Protein AF-A0A7S2K575-F1 (afdb_monomer_lite)

Organism: NCBI:txid163516

Sequence (220 aa):
LPFHFVFEFRVTSTVIDAYAKNEKPLEAARILNQMINSGVKPDAVCYNSLMTAWAFSKERSKAKEAKKILDMMRDQFESGDKAMKPKAVTYNIVLNACAKAVKSDTVDVSEAIQIAFGTYSELQNSRTAKPNEYIYGTLLKVLRDLMPLGDQRRDLVKKVFLKCRHEGFVDVKILKILSGAAASKELFDELIGRAEKNEHESVKLHHLPPEWTRNVRKRR

Radius of gyration: 19.5 Å; chains: 1; bounding box: 54×40×56 Å

Foldseek 3Di:
DVVVLVVVLVVLLVVLLVLLVVLNLVVLVVSQVVCVVVVHDDFLSSLLSSLSSLLSHPDLCSLVVLLVSLVVLVVVVVVPPVRSQDELSSLLSSLSSLLSNDQPDLVSLVVSLVSLVVSQVCQCVDPRYHDALSSLLSNLSSLLRRPDDDDVLLVSLLVSLVVLQQQQRDDPSSLVSSCSSNVDPVSSCVSQDDQQDDPPDDRDPVSDDNSNHVRHDDDD

pLDDT: mean 85.07, std 15.12, range [33.84, 98.19]

Secondary structure (DSSP, 8-state):
-HHHHHHHHHHHHHHHHHHHHTT-HHHHHHHHHHHHHTT----HHHHHHHHHHHHHSS-TTHHHHHHHHHHHHHHHHHTT-GGG---HHHHHHHHHHHHTS-S--HHHHHHHHHHHHHHHHHHHH-SS----HHHHHHHHHHHHHHSPSSHHHHHHHHHHHHHHHHHT---HHHHHHHHHHH-SHHHHHHHH-GGG--TTS---GGGS-HHHHTTS----

Structure (mmCIF, N/CA/C/O backbone):
data_AF-A0A7S2K575-F1
#
_entry.id   AF-A0A7S2K575-F1
#
loop_
_atom_site.group_PDB
_atom_site.id
_atom_site.type_symbol
_atom_site.label_atom_id
_atom_site.label_alt_id
_atom_site.label_comp_id
_atom_site.label_asym_id
_atom_site.label_entity_id
_atom_site.label_seq_id
_atom_site.pdbx_PDB_ins_code
_atom_site.Cartn_x
_atom_site.Cartn_y
_atom_site.Cartn_z
_atom_site.occupancy
_atom_site.B_iso_or_equiv
_atom_site.auth_seq_id
_atom_site.auth_comp_id
_atom_site.auth_asym_id
_atom_site.auth_atom_id
_atom_site.pdbx_PDB_model_num
ATOM 1 N N . LEU A 1 1 ? -34.743 -4.128 20.599 1.00 44.97 1 LEU A N 1
ATOM 2 C CA . LEU A 1 1 ? -33.524 -3.319 20.836 1.00 44.97 1 LEU A CA 1
ATOM 3 C C . LEU A 1 1 ? -32.279 -3.683 19.992 1.00 44.97 1 LEU A C 1
ATOM 5 O O . LEU A 1 1 ? -31.482 -2.774 19.813 1.00 44.97 1 LEU A O 1
ATOM 9 N N . PRO A 1 2 ? -32.082 -4.883 19.389 1.00 50.66 2 PRO A N 1
ATOM 10 C CA . PRO A 1 2 ? -30.875 -5.133 18.576 1.00 50.66 2 PRO A CA 1
ATOM 11 C C . PRO A 1 2 ? -30.931 -4.523 17.160 1.00 50.66 2 PRO A C 1
ATOM 13 O O . PRO A 1 2 ? -29.899 -4.205 16.581 1.00 50.66 2 PRO A O 1
ATOM 16 N N . PHE A 1 3 ? -32.128 -4.302 16.607 1.00 35.97 3 PHE A N 1
ATOM 17 C CA . PHE A 1 3 ? -32.290 -3.789 15.240 1.00 35.97 3 PHE A CA 1
ATOM 18 C C . PHE A 1 3 ? -31.888 -2.316 15.066 1.00 35.97 3 PHE A C 1
ATOM 20 O O . PHE A 1 3 ? -31.336 -1.968 14.028 1.00 35.97 3 PHE A O 1
ATOM 27 N N . HIS A 1 4 ? -32.102 -1.466 16.076 1.00 44.28 4 HIS A N 1
ATOM 28 C CA . HIS A 1 4 ? -31.779 -0.034 15.991 1.00 44.28 4 HIS A CA 1
ATOM 29 C C . HIS A 1 4 ? -30.257 0.210 15.963 1.00 44.28 4 HIS A C 1
ATOM 31 O O . HIS A 1 4 ? -29.772 1.019 15.178 1.00 44.28 4 HIS A O 1
ATOM 37 N N . PHE A 1 5 ? -29.501 -0.570 16.743 1.00 46.59 5 PHE A N 1
ATOM 38 C CA . PHE A 1 5 ? -28.043 -0.459 16.872 1.00 46.59 5 PHE A CA 1
ATOM 39 C C . PHE A 1 5 ? -27.295 -0.976 15.627 1.00 46.59 5 PHE A C 1
ATOM 41 O O . PHE A 1 5 ? -26.310 -0.392 15.180 1.00 46.59 5 PHE A O 1
ATOM 48 N N . VAL A 1 6 ? -27.794 -2.056 15.010 1.00 46.91 6 VAL A N 1
ATOM 49 C CA . VAL A 1 6 ? -27.234 -2.608 13.760 1.00 46.91 6 VAL A CA 1
ATOM 50 C C . VAL A 1 6 ? -27.475 -1.667 12.572 1.00 46.91 6 VAL A C 1
ATOM 52 O O . VAL A 1 6 ? -26.630 -1.579 11.676 1.00 46.91 6 VAL A O 1
ATOM 55 N N . PHE A 1 7 ? -28.602 -0.946 12.565 1.00 45.28 7 PHE A N 1
ATOM 56 C CA . PHE A 1 7 ? -28.905 0.051 11.537 1.00 45.28 7 PHE A CA 1
ATOM 57 C C . PHE A 1 7 ? -27.962 1.257 11.646 1.00 45.28 7 PHE A C 1
ATOM 59 O O . PHE A 1 7 ? -27.363 1.657 10.652 1.00 45.28 7 PHE A O 1
ATOM 66 N N . GLU A 1 8 ? -27.723 1.760 12.857 1.00 49.84 8 GLU A N 1
ATOM 67 C CA . GLU A 1 8 ? -26.808 2.881 13.112 1.00 49.84 8 GLU A CA 1
ATOM 68 C C . GLU A 1 8 ? -25.345 2.552 12.737 1.00 49.84 8 GLU A C 1
ATOM 70 O O . GLU A 1 8 ? -24.652 3.359 12.110 1.00 49.84 8 GLU A O 1
ATOM 75 N N . PHE A 1 9 ? -24.894 1.319 13.002 1.00 49.56 9 PHE A N 1
ATOM 76 C CA . PHE A 1 9 ? -23.544 0.839 12.664 1.00 49.56 9 PHE A CA 1
ATOM 77 C C . PHE A 1 9 ? -23.288 0.737 11.145 1.00 49.56 9 PHE A C 1
ATOM 79 O O . PHE A 1 9 ? -22.220 1.097 10.639 1.00 49.56 9 PHE A O 1
ATOM 86 N N . ARG A 1 10 ? -24.275 0.264 10.370 1.00 51.06 10 ARG A N 1
ATOM 87 C CA . ARG A 1 10 ? -24.158 0.196 8.900 1.00 51.06 10 ARG A CA 1
ATOM 88 C C . ARG A 1 10 ? -24.303 1.565 8.242 1.00 51.06 10 ARG A C 1
ATOM 90 O O . ARG A 1 10 ? -23.621 1.842 7.256 1.00 51.06 10 ARG A O 1
ATOM 97 N N . VAL A 1 11 ? -25.155 2.429 8.785 1.00 54.53 11 VAL A N 1
ATOM 98 C CA . VAL A 1 11 ? -25.362 3.782 8.257 1.00 54.53 11 VAL A CA 1
ATOM 99 C C . VAL A 1 11 ? -24.103 4.635 8.442 1.00 54.53 11 VAL A C 1
ATOM 101 O O . VAL A 1 11 ? -23.689 5.311 7.507 1.00 54.53 11 VAL A O 1
ATOM 104 N N . THR A 1 12 ? -23.412 4.538 9.578 1.00 59.41 12 THR A N 1
ATOM 105 C CA . THR A 1 12 ? -22.216 5.351 9.870 1.00 59.41 12 THR A CA 1
ATOM 106 C C . THR A 1 12 ? -20.988 4.986 9.028 1.00 59.41 12 THR A C 1
ATOM 108 O O . THR A 1 12 ? -20.359 5.881 8.463 1.00 59.41 12 THR A O 1
ATOM 111 N N . SER A 1 13 ? -20.687 3.697 8.829 1.00 62.16 13 SER A N 1
ATOM 112 C CA . SER A 1 13 ? -19.626 3.271 7.891 1.00 62.16 13 SER A CA 1
ATOM 113 C C . SER A 1 13 ? -19.912 3.705 6.445 1.00 62.16 13 SER A C 1
ATOM 115 O O . SER A 1 13 ? -18.996 4.116 5.730 1.00 62.16 13 SER A O 1
ATOM 117 N N . THR A 1 14 ? -21.187 3.708 6.042 1.00 68.44 14 THR A N 1
ATOM 118 C CA . THR A 1 14 ? -21.639 4.216 4.735 1.00 68.44 14 THR A CA 1
ATOM 119 C C . THR A 1 14 ? -21.474 5.736 4.623 1.00 68.44 14 THR A C 1
ATOM 121 O O . THR A 1 14 ? -21.082 6.236 3.571 1.00 68.44 14 THR A O 1
ATOM 124 N N . VAL A 1 15 ? -21.719 6.486 5.701 1.00 65.31 15 VAL A N 1
ATOM 125 C CA . VAL A 1 15 ? -21.521 7.945 5.740 1.00 65.31 15 VAL A CA 1
ATOM 126 C C . VAL A 1 15 ? -20.034 8.301 5.665 1.00 65.31 15 VAL A C 1
ATOM 128 O O . VAL A 1 15 ? -19.662 9.177 4.885 1.00 65.31 15 VAL A O 1
ATOM 131 N N . ILE A 1 16 ? -19.159 7.607 6.402 1.00 69.62 16 ILE A N 1
ATOM 132 C CA . ILE A 1 16 ? -17.705 7.827 6.301 1.00 69.62 16 ILE A CA 1
ATOM 133 C C . ILE A 1 16 ? -17.213 7.468 4.891 1.00 69.62 16 ILE A C 1
ATOM 135 O O . ILE A 1 16 ? -16.418 8.213 4.320 1.00 69.62 16 ILE A O 1
ATOM 139 N N . ASP A 1 17 ? -17.719 6.389 4.285 1.00 69.81 17 ASP A N 1
ATOM 140 C CA . ASP A 1 17 ? -17.424 6.045 2.887 1.00 69.81 17 ASP A CA 1
ATOM 141 C C . ASP A 1 17 ? -17.913 7.128 1.905 1.00 69.81 17 ASP A C 1
ATOM 143 O O . ASP A 1 17 ? -17.199 7.491 0.968 1.00 69.81 17 ASP A O 1
ATOM 147 N N . ALA A 1 18 ? -19.082 7.727 2.146 1.00 72.12 18 ALA A N 1
ATOM 148 C CA . ALA A 1 18 ? -19.572 8.854 1.358 1.00 72.12 18 ALA A CA 1
ATOM 149 C C . ALA A 1 18 ? -18.647 10.079 1.466 1.00 72.12 18 ALA A C 1
ATOM 151 O O . ALA A 1 18 ? -18.350 10.711 0.453 1.00 72.12 18 ALA A O 1
ATOM 152 N N . TYR A 1 19 ? -18.128 10.406 2.653 1.00 70.06 19 TYR A N 1
ATOM 153 C CA . TYR A 1 19 ? -17.148 11.490 2.805 1.00 70.06 19 TYR A CA 1
ATOM 154 C C . TYR A 1 19 ? -15.779 11.146 2.210 1.00 70.06 19 TYR A C 1
ATOM 156 O O . TYR A 1 19 ? -15.132 12.024 1.637 1.00 70.06 19 TYR A O 1
ATOM 164 N N . ALA A 1 20 ? -15.368 9.877 2.261 1.00 68.94 20 ALA A N 1
ATOM 165 C CA . ALA A 1 20 ? -14.164 9.398 1.591 1.00 68.94 20 ALA A CA 1
ATOM 166 C C . ALA A 1 20 ? -14.248 9.583 0.073 1.00 68.94 20 ALA A C 1
ATOM 168 O O . ALA A 1 20 ? -13.306 10.078 -0.542 1.00 68.94 20 ALA A O 1
ATOM 169 N N . LYS A 1 21 ? -15.411 9.281 -0.515 1.00 73.69 21 LYS A N 1
ATOM 170 C CA . LYS A 1 21 ? -15.709 9.524 -1.935 1.00 73.69 21 LYS A CA 1
ATOM 171 C C . LYS A 1 21 ? -15.746 11.005 -2.312 1.00 73.69 21 LYS A C 1
ATOM 173 O O . LYS A 1 21 ? -15.579 11.323 -3.482 1.00 73.69 21 LYS A O 1
ATOM 178 N N . ASN A 1 22 ? -15.949 11.892 -1.339 1.00 78.88 22 ASN A N 1
ATOM 179 C CA . ASN A 1 22 ? -15.961 13.341 -1.534 1.00 78.88 22 ASN A CA 1
ATOM 180 C C . ASN A 1 22 ? -14.637 14.022 -1.143 1.00 78.88 22 ASN A C 1
ATOM 182 O O . ASN A 1 22 ? -14.597 15.247 -1.091 1.00 78.88 22 ASN A O 1
ATOM 186 N N . GLU A 1 23 ? -13.573 13.261 -0.854 1.00 83.50 23 GLU A N 1
ATOM 187 C CA . GLU A 1 23 ? -12.232 13.791 -0.549 1.00 83.50 23 GLU A CA 1
ATOM 188 C C . GLU A 1 23 ? -12.199 14.756 0.658 1.00 83.50 23 GLU A C 1
ATOM 190 O O . GLU A 1 23 ? -11.349 15.643 0.734 1.00 83.50 23 GLU A O 1
ATOM 195 N N . LYS A 1 24 ? -13.132 14.593 1.611 1.00 85.44 24 LYS A N 1
ATOM 196 C CA . LYS A 1 24 ? -13.301 15.455 2.798 1.00 85.44 24 LYS A CA 1
ATOM 197 C C . LYS A 1 24 ? -12.824 14.744 4.075 1.00 85.44 24 LYS A C 1
ATOM 199 O O . LYS A 1 24 ? -13.657 14.273 4.853 1.00 85.44 24 LYS A O 1
ATOM 204 N N . PRO A 1 25 ? -11.505 14.653 4.329 1.00 89.94 25 PRO A N 1
ATOM 205 C CA . PRO A 1 25 ? -10.974 13.909 5.471 1.00 89.94 25 PRO A CA 1
ATOM 206 C C . PRO A 1 25 ? -11.388 14.490 6.825 1.00 89.94 25 PRO A C 1
ATOM 208 O O . PRO A 1 25 ? -11.647 13.731 7.753 1.00 89.94 25 PRO A O 1
ATOM 211 N N . LEU A 1 26 ? -11.500 15.817 6.938 1.00 90.88 26 LEU A N 1
ATOM 212 C CA . LEU A 1 26 ? -11.878 16.471 8.195 1.00 90.88 26 LEU A CA 1
ATOM 213 C C . LEU A 1 26 ? -13.324 16.149 8.595 1.00 90.88 26 LEU A C 1
ATOM 215 O O . LEU A 1 26 ? -13.592 15.857 9.758 1.00 90.88 26 LEU A O 1
ATOM 219 N N . GLU A 1 27 ? -14.245 16.112 7.629 1.00 88.06 27 GLU A N 1
ATOM 220 C CA . GLU A 1 27 ? -15.626 15.691 7.887 1.00 88.06 27 GLU A CA 1
ATOM 221 C C . GLU A 1 27 ? -15.706 14.205 8.230 1.00 88.06 27 GLU A C 1
ATOM 223 O O . GLU A 1 27 ? -16.378 13.833 9.189 1.00 88.06 27 GLU A O 1
ATOM 228 N N . ALA A 1 28 ? -14.969 13.353 7.510 1.00 88.56 28 ALA A N 1
ATOM 229 C CA . ALA A 1 28 ? -14.882 11.932 7.838 1.00 88.56 28 ALA A CA 1
ATOM 230 C C . ALA A 1 28 ? -14.369 11.712 9.278 1.00 88.56 28 ALA A C 1
ATO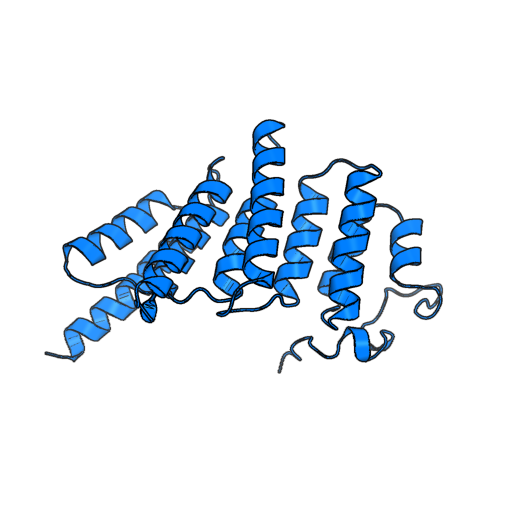M 232 O O . ALA A 1 28 ? -14.923 10.888 10.007 1.00 88.56 28 ALA A O 1
ATOM 233 N N . ALA A 1 29 ? -13.367 12.484 9.717 1.00 91.06 29 ALA A N 1
ATOM 234 C CA . ALA A 1 29 ? -12.852 12.441 11.085 1.00 91.06 29 ALA A CA 1
ATOM 235 C C . ALA A 1 29 ? -13.888 12.936 12.105 1.00 91.06 29 ALA A C 1
ATOM 237 O O . ALA A 1 29 ? -14.049 12.330 13.163 1.00 91.06 29 ALA A O 1
ATOM 238 N N . ARG A 1 30 ? -14.636 13.999 11.778 1.00 89.94 30 ARG A N 1
ATOM 239 C CA . ARG A 1 30 ? -15.712 14.524 12.630 1.00 89.94 30 ARG A CA 1
ATOM 240 C C . ARG A 1 30 ? -16.802 13.479 12.864 1.00 89.94 30 ARG A C 1
ATOM 242 O O . ARG A 1 30 ? -17.210 13.295 14.007 1.00 89.94 30 ARG A O 1
ATOM 249 N N . ILE A 1 31 ? -17.241 12.776 11.819 1.00 87.44 31 ILE A N 1
ATOM 250 C CA . ILE A 1 31 ? -18.235 11.698 11.943 1.00 87.44 31 ILE A CA 1
ATOM 251 C C . ILE A 1 31 ? -17.687 10.542 12.784 1.00 87.44 31 ILE A C 1
ATOM 253 O O . ILE A 1 31 ? -18.382 10.056 13.672 1.00 87.44 31 ILE A O 1
ATOM 257 N N . LEU A 1 32 ? -16.434 10.137 12.562 1.00 88.81 32 LEU A N 1
ATOM 258 C CA . LEU A 1 32 ? -15.805 9.076 13.350 1.00 88.81 32 LEU A CA 1
ATOM 259 C C . LEU A 1 32 ? -15.728 9.450 14.843 1.00 88.81 32 LEU A C 1
ATOM 261 O O . LEU A 1 32 ? -16.053 8.630 15.698 1.00 88.81 32 LEU A O 1
ATOM 265 N N . ASN A 1 33 ? -15.393 10.701 15.166 1.00 90.00 33 ASN A N 1
ATOM 266 C CA . ASN A 1 33 ? -15.402 11.201 16.544 1.00 90.00 33 ASN A CA 1
ATOM 267 C C . ASN A 1 33 ? -16.814 11.256 17.144 1.00 90.00 33 ASN A C 1
ATOM 269 O O . ASN A 1 33 ? -16.988 10.952 18.320 1.00 90.00 33 ASN A O 1
ATOM 273 N N . GLN A 1 34 ? -17.832 11.608 16.352 1.00 88.62 34 GLN A N 1
ATOM 274 C CA . GLN A 1 34 ? -19.225 11.550 16.802 1.00 88.62 34 GLN A CA 1
ATOM 275 C C . GLN A 1 34 ? -19.642 10.120 17.155 1.00 88.62 34 GLN A C 1
ATOM 277 O O . GLN A 1 34 ? -20.245 9.930 18.205 1.00 88.62 34 GLN A O 1
ATOM 282 N N . MET A 1 35 ? -19.257 9.115 16.355 1.00 88.00 35 MET A N 1
ATOM 283 C CA . MET A 1 35 ? -19.505 7.705 16.690 1.00 88.00 35 MET A CA 1
ATOM 284 C C . MET A 1 35 ? -18.917 7.348 18.057 1.00 88.00 35 MET A C 1
ATOM 286 O O . MET A 1 35 ? -19.630 6.827 18.912 1.00 88.00 35 MET A O 1
ATOM 290 N N . ILE A 1 36 ? -17.645 7.698 18.284 1.00 89.31 36 ILE A N 1
ATOM 291 C CA . ILE A 1 36 ? -16.950 7.437 19.552 1.00 89.31 36 ILE A CA 1
ATOM 292 C C . ILE A 1 36 ? -17.677 8.116 20.720 1.00 89.31 36 ILE A C 1
ATOM 294 O O . ILE A 1 36 ? -17.953 7.466 21.727 1.00 89.31 36 ILE A O 1
ATOM 298 N N . ASN A 1 37 ? -18.039 9.394 20.576 1.00 89.19 37 ASN A N 1
ATOM 299 C CA . ASN A 1 37 ? -18.725 10.163 21.620 1.00 89.19 37 ASN A CA 1
ATOM 300 C C . ASN A 1 37 ? -20.136 9.636 21.923 1.00 89.19 37 ASN A C 1
ATOM 302 O O . ASN A 1 37 ? -20.616 9.775 23.044 1.00 89.19 37 ASN A O 1
ATOM 306 N N . SER A 1 38 ? -20.786 9.005 20.946 1.00 87.75 38 SER A N 1
ATOM 307 C CA . SER A 1 38 ? -22.073 8.322 21.111 1.00 87.75 38 SER A CA 1
ATOM 308 C C . SER A 1 38 ? -21.939 6.888 21.644 1.00 87.75 38 SER A C 1
ATOM 310 O O . SER A 1 38 ? -22.932 6.170 21.719 1.00 87.75 38 SER A O 1
ATOM 312 N N . GLY A 1 39 ? -20.731 6.442 22.009 1.00 86.75 39 GLY A N 1
ATOM 313 C CA . GLY A 1 39 ? -20.473 5.088 22.509 1.00 86.75 39 GLY A CA 1
ATOM 314 C C . GLY A 1 39 ? -20.446 4.008 21.421 1.00 86.75 39 GLY A C 1
ATOM 315 O O . GLY A 1 39 ? -20.382 2.818 21.732 1.00 86.75 39 GLY A O 1
ATOM 316 N N . VAL A 1 40 ? -20.473 4.396 20.143 1.00 87.00 40 VAL A N 1
ATOM 317 C CA . VAL A 1 40 ? -20.370 3.483 19.002 1.00 87.00 40 VAL A CA 1
ATOM 318 C C . VAL A 1 40 ? -18.901 3.309 18.641 1.00 87.00 40 VAL A C 1
ATOM 320 O O . VAL A 1 40 ? -18.233 4.236 18.190 1.00 87.00 40 VAL A O 1
ATOM 323 N N . LYS A 1 41 ? -18.391 2.089 18.810 1.00 86.50 41 LYS A N 1
ATOM 324 C CA . LYS A 1 41 ? -16.993 1.762 18.528 1.00 86.50 41 LYS A CA 1
ATOM 325 C C . LYS A 1 41 ? -16.740 1.643 17.015 1.00 86.50 41 LYS A C 1
ATOM 327 O O . LYS A 1 41 ? -17.312 0.740 16.398 1.00 86.50 41 LYS A O 1
ATOM 332 N N . PRO A 1 42 ? -15.877 2.483 16.411 1.00 88.19 42 PRO A N 1
ATOM 333 C CA . PRO A 1 42 ? -15.490 2.323 15.015 1.00 88.19 42 PRO A CA 1
ATOM 334 C C . PRO A 1 42 ? -14.645 1.059 14.822 1.00 88.19 42 PRO A C 1
ATOM 336 O O . PRO A 1 42 ? -13.888 0.658 15.704 1.00 88.19 42 PRO A O 1
ATOM 339 N N . ASP A 1 43 ? -14.759 0.439 13.653 1.00 88.69 43 ASP A N 1
ATOM 340 C CA . ASP A 1 43 ? -13.975 -0.734 13.270 1.00 88.69 43 ASP A CA 1
ATOM 341 C C . ASP A 1 43 ? -12.945 -0.398 12.178 1.00 88.69 43 ASP A C 1
ATOM 343 O O . ASP A 1 43 ? -12.863 0.729 11.676 1.00 88.69 43 ASP A O 1
ATOM 347 N N . ALA A 1 44 ? -12.164 -1.396 11.755 1.00 90.94 44 ALA A N 1
ATOM 348 C CA . ALA A 1 44 ? -11.191 -1.227 10.681 1.00 90.94 44 ALA A CA 1
ATOM 349 C C . ALA A 1 44 ? -11.792 -0.694 9.365 1.00 90.94 44 ALA A C 1
ATOM 351 O O . ALA A 1 44 ? -11.059 -0.092 8.580 1.00 90.94 44 ALA A O 1
ATOM 352 N N . VAL A 1 45 ? -13.087 -0.897 9.086 1.00 89.62 45 VAL A N 1
ATOM 353 C CA . VAL A 1 45 ? -13.730 -0.336 7.887 1.00 89.62 45 VAL A CA 1
ATOM 354 C C . VAL A 1 45 ? -13.858 1.176 8.026 1.00 89.62 45 VAL A C 1
ATOM 356 O O . VAL A 1 45 ? -13.456 1.894 7.113 1.00 89.62 45 VAL A O 1
ATOM 359 N N . CYS A 1 46 ? -14.321 1.665 9.176 1.00 90.44 46 CYS A N 1
ATOM 360 C CA . CYS A 1 46 ? -14.451 3.097 9.451 1.00 90.44 46 CYS A CA 1
ATOM 361 C C . CYS A 1 46 ? -13.107 3.828 9.306 1.00 90.44 46 CYS A C 1
ATOM 363 O O . CYS A 1 46 ? -13.013 4.845 8.614 1.00 90.44 46 CYS A O 1
ATOM 365 N N . TYR A 1 47 ? -12.043 3.273 9.891 1.00 93.50 47 TYR A N 1
ATOM 366 C CA . TYR A 1 47 ? -10.705 3.857 9.793 1.00 93.50 47 TYR A CA 1
ATOM 367 C C . TYR A 1 47 ? -10.113 3.764 8.384 1.00 93.50 47 TYR A C 1
ATOM 369 O O . TYR A 1 47 ? -9.543 4.744 7.906 1.00 93.50 47 TYR A O 1
ATOM 377 N N . ASN A 1 48 ? -10.307 2.648 7.669 1.00 94.06 48 ASN A N 1
ATOM 378 C CA . ASN A 1 48 ? -9.904 2.547 6.263 1.00 94.06 48 ASN A CA 1
ATOM 379 C C . ASN A 1 48 ? -10.610 3.607 5.401 1.00 94.06 48 ASN A C 1
ATOM 381 O O . ASN A 1 48 ? -9.975 4.196 4.525 1.00 94.06 48 ASN A O 1
ATOM 385 N N . SER A 1 49 ? -11.894 3.884 5.642 1.00 91.56 49 SER A N 1
ATOM 386 C CA . SER A 1 49 ? -12.628 4.936 4.932 1.00 91.56 49 SER A CA 1
ATOM 387 C C . SER A 1 49 ? -12.061 6.326 5.240 1.00 91.56 49 SER A C 1
ATOM 389 O O . SER A 1 49 ? -11.819 7.098 4.314 1.00 91.56 49 SER A O 1
ATOM 391 N N . LEU A 1 50 ? -11.736 6.632 6.501 1.00 94.00 50 LEU A N 1
ATOM 392 C CA . LEU A 1 50 ? -11.066 7.890 6.861 1.00 94.00 50 LEU A CA 1
ATOM 393 C C . LEU A 1 50 ? -9.683 8.025 6.199 1.00 94.00 50 LEU A C 1
ATOM 395 O O . LEU A 1 50 ? -9.376 9.056 5.602 1.00 94.00 50 LEU A O 1
ATOM 399 N N . MET A 1 51 ? -8.853 6.981 6.251 1.00 94.88 51 MET A N 1
ATOM 400 C CA . MET A 1 51 ? -7.555 6.961 5.564 1.00 94.88 51 MET A CA 1
ATOM 401 C C . MET A 1 51 ? -7.714 7.146 4.054 1.00 94.88 51 MET A C 1
ATOM 403 O O . MET A 1 51 ? -6.899 7.804 3.411 1.00 94.88 51 MET A O 1
ATOM 407 N N . THR A 1 52 ? -8.776 6.578 3.481 1.00 92.81 52 THR A N 1
ATOM 408 C CA . THR A 1 52 ? -9.110 6.741 2.068 1.00 92.81 52 THR A CA 1
ATOM 409 C C . THR A 1 52 ? -9.459 8.200 1.775 1.00 92.81 52 THR A C 1
ATOM 411 O O . THR A 1 52 ? -8.904 8.767 0.839 1.00 92.81 52 THR A O 1
ATOM 414 N N . ALA A 1 53 ? -10.275 8.848 2.613 1.00 91.88 53 ALA A N 1
ATOM 415 C CA . ALA A 1 53 ? -10.581 10.274 2.496 1.00 91.88 53 ALA A CA 1
ATOM 416 C C . ALA A 1 53 ? -9.308 11.136 2.480 1.00 91.88 53 ALA A C 1
ATOM 418 O O . ALA A 1 53 ? -9.183 12.024 1.638 1.00 91.88 53 ALA A O 1
ATOM 419 N N . TRP A 1 54 ? -8.335 10.833 3.348 1.00 92.88 54 TRP A N 1
ATOM 420 C CA . TRP A 1 54 ? -7.014 11.469 3.321 1.00 92.88 54 TRP A CA 1
ATOM 421 C C . TRP A 1 54 ? -6.278 11.197 2.011 1.00 92.88 54 TRP A C 1
ATOM 423 O O . TRP A 1 54 ? -5.842 12.134 1.353 1.00 92.88 54 TRP A O 1
ATOM 433 N N . ALA A 1 55 ? -6.182 9.938 1.581 1.00 91.56 55 ALA A N 1
ATOM 434 C CA . ALA A 1 55 ? -5.471 9.562 0.359 1.00 91.56 55 ALA A CA 1
ATOM 435 C C . ALA A 1 55 ? -6.002 10.262 -0.907 1.00 91.56 55 ALA A C 1
ATOM 437 O O . ALA A 1 55 ? -5.245 10.467 -1.860 1.00 91.56 55 ALA A O 1
ATOM 438 N N . PHE A 1 56 ? -7.292 10.606 -0.937 1.00 89.62 56 PHE A N 1
ATOM 439 C CA . PHE A 1 56 ? -7.916 11.345 -2.034 1.00 89.62 56 PHE A CA 1
ATOM 440 C C . PHE A 1 56 ? -7.935 12.866 -1.836 1.00 89.62 56 PHE A C 1
ATOM 442 O O . PHE A 1 56 ? -8.097 13.574 -2.822 1.00 89.62 56 PHE A O 1
ATOM 449 N N . SER A 1 57 ? -7.710 13.381 -0.626 1.00 89.00 57 SER A N 1
ATOM 450 C CA . SER A 1 57 ? -7.715 14.823 -0.374 1.00 89.00 57 SER A CA 1
ATOM 451 C C . SER A 1 57 ? -6.587 15.549 -1.113 1.00 89.00 57 SER A C 1
ATOM 453 O O . SER A 1 57 ? -5.630 14.947 -1.613 1.00 89.00 57 SER A O 1
ATOM 455 N N . LYS A 1 58 ? -6.672 16.880 -1.163 1.00 87.62 58 LYS A N 1
ATOM 456 C CA . LYS A 1 58 ? -5.619 17.748 -1.715 1.00 87.62 58 LYS A CA 1
ATOM 457 C C . LYS A 1 58 ? -4.567 18.158 -0.677 1.00 87.62 58 LYS A C 1
ATOM 459 O O . LYS A 1 58 ? -3.630 18.867 -1.026 1.00 87.62 58 LYS A O 1
ATOM 464 N N . GLU A 1 59 ? -4.689 17.675 0.557 1.00 86.75 59 GLU A N 1
ATOM 465 C CA . GLU A 1 59 ? -3.811 18.045 1.668 1.00 86.75 59 GLU A CA 1
ATOM 466 C C . GLU A 1 59 ? -2.391 17.510 1.478 1.00 86.75 59 GLU A C 1
ATOM 468 O O . GLU A 1 59 ? -2.196 16.345 1.124 1.00 86.75 59 GLU A O 1
ATOM 473 N N . ARG A 1 60 ? -1.382 18.335 1.771 1.00 86.56 60 ARG A N 1
ATOM 474 C CA . ARG A 1 60 ? 0.033 17.922 1.711 1.00 86.56 60 ARG A CA 1
ATOM 475 C C . ARG A 1 60 ? 0.344 16.810 2.712 1.00 86.56 60 ARG A C 1
ATOM 477 O O . ARG A 1 60 ? 1.026 15.845 2.385 1.00 86.56 60 ARG A O 1
ATOM 484 N N . SER A 1 61 ? -0.273 16.870 3.890 1.00 89.56 61 SER A N 1
ATOM 485 C CA . SER A 1 61 ? -0.102 15.896 4.970 1.00 89.56 61 SER A CA 1
ATOM 486 C C . SER A 1 61 ? -0.804 14.550 4.739 1.00 89.56 61 SER A C 1
ATOM 488 O O . SER A 1 61 ? -0.729 13.682 5.606 1.00 89.56 61 SER A O 1
ATOM 490 N N . LYS A 1 62 ? -1.465 14.318 3.591 1.00 91.06 62 LYS A N 1
ATOM 491 C CA . LYS A 1 62 ? -2.299 13.121 3.359 1.00 91.06 62 LYS A CA 1
ATOM 492 C C . LYS A 1 62 ? -1.613 11.790 3.674 1.00 91.06 62 LYS A C 1
ATOM 494 O O . LYS A 1 62 ? -2.232 10.909 4.266 1.00 91.06 62 LYS A O 1
ATOM 499 N N . ALA A 1 63 ? -0.344 11.637 3.286 1.00 93.62 63 ALA A N 1
ATOM 500 C CA . ALA A 1 63 ? 0.417 10.411 3.516 1.00 93.62 63 ALA A CA 1
ATOM 501 C C . ALA A 1 63 ? 0.704 10.219 5.009 1.00 93.62 63 ALA A C 1
ATOM 503 O O . ALA A 1 63 ? 0.518 9.128 5.545 1.00 93.62 63 ALA A O 1
ATOM 504 N N . LYS A 1 64 ? 1.086 11.306 5.684 1.00 95.06 64 LYS A N 1
ATOM 505 C CA . LYS A 1 64 ? 1.372 11.346 7.117 1.00 95.06 64 LYS A CA 1
ATOM 506 C C . LYS A 1 64 ? 0.132 11.060 7.958 1.00 95.06 64 LYS A C 1
ATOM 508 O O . LYS A 1 64 ? 0.198 10.248 8.873 1.00 95.06 64 LYS A O 1
ATOM 513 N N . GLU A 1 65 ? -1.004 11.666 7.630 1.00 95.44 65 GLU A N 1
ATOM 514 C CA . GLU A 1 65 ? -2.258 11.443 8.356 1.00 95.44 65 GLU A CA 1
ATOM 515 C C . GLU A 1 65 ? -2.799 10.026 8.136 1.00 95.44 65 GLU A C 1
ATOM 517 O O . GLU A 1 65 ? -3.165 9.350 9.098 1.00 95.44 65 GLU A O 1
ATOM 522 N N . ALA A 1 66 ? -2.753 9.509 6.902 1.00 96.25 66 ALA A N 1
ATOM 523 C CA . ALA A 1 66 ? -3.098 8.111 6.645 1.00 96.25 66 ALA A CA 1
ATOM 524 C C . ALA A 1 66 ? -2.183 7.147 7.426 1.00 96.25 66 ALA A C 1
ATOM 526 O O . ALA A 1 66 ? -2.660 6.166 7.998 1.00 96.25 66 ALA A O 1
ATOM 527 N N . LYS A 1 67 ? -0.878 7.439 7.491 1.00 97.75 67 LYS A N 1
ATOM 528 C CA . LYS A 1 67 ? 0.105 6.646 8.236 1.00 97.75 67 LYS A CA 1
ATOM 529 C C . LYS A 1 67 ? -0.153 6.660 9.747 1.00 97.75 67 LYS A C 1
ATOM 531 O O . LYS A 1 67 ? -0.192 5.590 10.343 1.00 97.75 67 LYS A O 1
ATOM 536 N N . LYS A 1 68 ? -0.440 7.823 10.342 1.00 97.94 68 LYS A N 1
ATOM 537 C CA . LYS A 1 68 ? -0.816 7.938 11.764 1.00 97.94 68 LYS A CA 1
ATOM 538 C C . LYS A 1 68 ? -2.017 7.063 12.120 1.00 97.94 68 LYS A C 1
ATOM 540 O O . LYS A 1 68 ? -2.010 6.399 13.152 1.00 97.94 68 LYS A O 1
ATOM 545 N N . ILE A 1 69 ? -3.040 7.039 11.262 1.00 97.62 69 ILE A N 1
ATOM 546 C CA . ILE A 1 69 ? -4.225 6.203 11.490 1.00 97.62 69 ILE A CA 1
ATOM 547 C C . ILE A 1 69 ? -3.859 4.715 11.413 1.00 97.62 69 ILE A C 1
ATOM 549 O O . ILE A 1 69 ? -4.294 3.949 12.268 1.00 97.62 69 ILE A O 1
ATOM 553 N N . LEU A 1 70 ? -3.033 4.298 10.445 1.00 98.00 70 LEU A N 1
ATOM 554 C CA . LEU A 1 70 ? -2.530 2.919 10.374 1.00 98.00 70 LEU A CA 1
ATOM 555 C C . LEU A 1 70 ? -1.746 2.528 11.637 1.00 98.00 70 LEU A C 1
ATOM 557 O O . LEU A 1 70 ? -1.947 1.427 12.148 1.00 98.00 70 LEU A O 1
ATOM 561 N N . ASP A 1 71 ? -0.873 3.408 12.131 1.00 97.88 71 ASP A N 1
ATOM 562 C CA . ASP A 1 71 ? -0.089 3.163 13.345 1.00 97.88 71 ASP A CA 1
ATOM 563 C C . ASP A 1 71 ? -1.002 2.979 14.557 1.00 97.88 71 ASP A C 1
ATOM 565 O O . ASP A 1 71 ? -0.937 1.948 15.219 1.00 97.88 71 ASP A O 1
ATOM 569 N N . MET A 1 72 ? -1.962 3.883 14.751 1.00 97.12 72 MET A N 1
ATOM 570 C CA . MET A 1 72 ? -2.982 3.747 15.791 1.00 97.12 72 MET A CA 1
ATOM 571 C C . MET A 1 72 ? -3.782 2.440 15.650 1.00 97.12 72 MET A C 1
ATOM 573 O O . MET A 1 72 ? -4.053 1.775 16.649 1.00 97.12 72 MET A O 1
ATOM 577 N N . MET A 1 73 ? -4.167 2.045 14.429 1.00 96.94 73 MET A N 1
ATOM 578 C CA . MET A 1 73 ? -4.875 0.778 14.211 1.00 96.94 73 MET A CA 1
ATOM 579 C C . MET A 1 73 ? -4.037 -0.434 14.617 1.00 96.94 73 MET A C 1
ATOM 581 O O . MET A 1 73 ? -4.562 -1.370 15.223 1.00 96.94 73 MET A O 1
ATOM 585 N N . ARG A 1 74 ? -2.741 -0.428 14.291 1.00 96.25 74 ARG A N 1
ATOM 586 C CA . ARG A 1 74 ? -1.812 -1.487 14.690 1.00 96.25 74 ARG A CA 1
ATOM 587 C C . ARG A 1 74 ? -1.676 -1.535 16.209 1.00 96.25 74 ARG A C 1
ATOM 589 O O . ARG A 1 74 ? -1.868 -2.605 16.776 1.00 96.25 74 ARG A O 1
ATOM 596 N N . ASP A 1 75 ? -1.427 -0.399 16.847 1.00 96.38 75 ASP A N 1
ATOM 597 C CA . ASP A 1 75 ? -1.191 -0.322 18.289 1.00 96.38 75 ASP A CA 1
ATOM 598 C C . ASP A 1 75 ? -2.433 -0.782 19.083 1.00 96.38 75 ASP A C 1
ATOM 600 O O . ASP A 1 75 ? -2.327 -1.547 20.046 1.00 96.38 75 ASP A O 1
ATOM 604 N N . GLN A 1 76 ? -3.642 -0.418 18.631 1.00 95.31 76 GLN A N 1
ATOM 605 C CA . GLN A 1 76 ? -4.890 -0.911 19.230 1.00 95.31 76 GLN A CA 1
ATOM 606 C C . GLN A 1 76 ? -5.093 -2.416 19.009 1.00 95.31 76 GLN A C 1
ATOM 608 O O . GLN A 1 76 ? -5.512 -3.125 19.926 1.00 95.31 76 GLN A O 1
ATOM 613 N N . PHE A 1 77 ? -4.774 -2.930 17.817 1.00 95.69 77 PHE A N 1
ATOM 614 C CA . PHE A 1 77 ? -4.849 -4.364 17.543 1.00 95.69 77 PHE A CA 1
ATOM 615 C C . PHE A 1 77 ? -3.870 -5.171 18.407 1.00 95.69 77 PHE A C 1
ATOM 617 O O . PHE A 1 77 ? -4.247 -6.210 18.952 1.00 95.69 77 PHE A O 1
ATOM 624 N N . GLU A 1 78 ? -2.637 -4.689 18.567 1.00 94.25 78 GLU A N 1
ATOM 625 C CA . GLU A 1 78 ? -1.612 -5.299 19.424 1.00 94.25 78 GLU A CA 1
ATOM 626 C C . GLU A 1 78 ? -2.004 -5.264 20.905 1.00 94.25 78 GLU A C 1
ATOM 628 O O . GLU A 1 78 ? -1.737 -6.218 21.633 1.00 94.25 78 GLU A O 1
ATOM 633 N N . SER A 1 79 ? -2.746 -4.233 21.315 1.00 95.94 79 SER A N 1
ATOM 634 C CA . SER A 1 79 ? -3.344 -4.116 22.651 1.00 95.94 79 SER A CA 1
ATOM 635 C C . SER A 1 79 ? -4.574 -5.017 22.866 1.00 95.94 79 SER A C 1
ATOM 637 O O . SER A 1 79 ? -5.165 -5.013 23.943 1.00 95.94 79 SER A O 1
ATOM 639 N N . GLY A 1 80 ? -4.972 -5.809 21.862 1.00 95.38 80 GLY A N 1
ATOM 640 C CA . GLY A 1 80 ? -6.027 -6.823 21.961 1.00 95.38 80 GLY A CA 1
ATOM 641 C C . GLY A 1 80 ? -7.313 -6.501 21.198 1.00 95.38 80 GLY A C 1
ATOM 642 O O . GLY A 1 80 ? -8.220 -7.339 21.150 1.00 95.38 80 GLY A O 1
ATOM 643 N N . ASP A 1 81 ? -7.411 -5.336 20.554 1.00 94.44 81 ASP A N 1
ATOM 644 C CA . ASP A 1 81 ? -8.607 -4.954 19.812 1.00 94.44 81 ASP A CA 1
ATOM 645 C C . ASP A 1 81 ? -8.672 -5.599 18.423 1.00 94.44 81 ASP A C 1
ATOM 647 O O . ASP A 1 81 ? -8.238 -5.055 17.404 1.00 94.44 81 ASP A O 1
ATOM 651 N N . LYS A 1 82 ? -9.283 -6.782 18.358 1.00 92.25 82 LYS A N 1
ATOM 652 C CA . LYS A 1 82 ? -9.430 -7.542 17.109 1.00 92.25 82 LYS A CA 1
ATOM 653 C C . LYS A 1 82 ? -10.179 -6.778 16.007 1.00 92.25 82 LYS A C 1
ATOM 655 O O . LYS A 1 82 ? -9.956 -7.087 14.834 1.00 92.25 82 LYS A O 1
ATOM 660 N N . ALA A 1 83 ? -11.031 -5.804 16.345 1.00 90.88 83 ALA A N 1
ATOM 661 C CA . ALA A 1 83 ? -11.767 -4.998 15.365 1.00 90.88 83 ALA A CA 1
ATOM 662 C C . ALA A 1 83 ? -10.854 -4.047 14.572 1.00 90.88 83 ALA A C 1
ATOM 664 O O . ALA A 1 83 ? -11.203 -3.645 13.462 1.00 90.88 83 ALA A O 1
ATOM 665 N N . MET A 1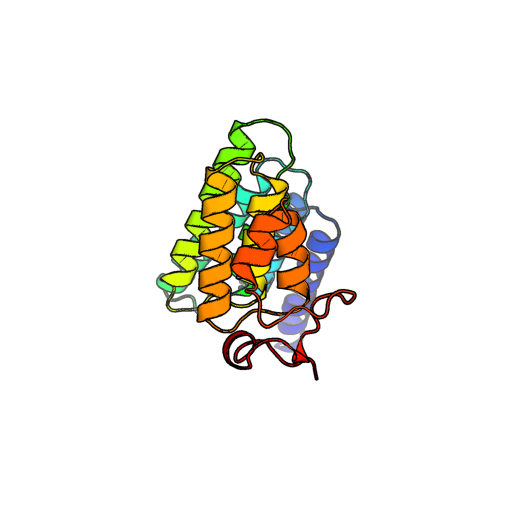 84 ? -9.665 -3.756 15.104 1.00 94.44 84 MET A N 1
ATOM 666 C CA . MET A 1 84 ? -8.690 -2.822 14.538 1.00 94.44 84 MET A CA 1
ATOM 667 C C . MET A 1 84 ? -7.647 -3.493 13.639 1.00 94.44 84 MET A C 1
ATOM 669 O O . MET A 1 84 ? -6.771 -2.820 13.107 1.00 94.44 84 MET A O 1
ATOM 673 N N . LYS A 1 85 ? -7.752 -4.814 13.418 1.00 94.88 85 LYS A N 1
ATOM 674 C CA . LYS A 1 85 ? -6.774 -5.619 12.667 1.00 94.88 85 LYS A CA 1
ATOM 675 C C . LYS A 1 85 ? -6.467 -5.032 11.274 1.00 94.88 85 LYS A C 1
ATOM 677 O O . LYS A 1 85 ? -7.302 -5.171 10.369 1.00 94.88 85 LYS A O 1
ATOM 682 N N . PRO A 1 86 ? -5.249 -4.499 11.038 1.00 95.56 86 PRO A N 1
ATOM 683 C CA . PRO A 1 86 ? -4.855 -4.012 9.721 1.00 95.56 86 PRO A CA 1
ATOM 684 C C . PRO A 1 86 ? -4.784 -5.158 8.708 1.00 95.56 86 PRO A C 1
ATOM 686 O O . PRO A 1 86 ? -4.285 -6.247 9.008 1.00 95.56 86 PRO A O 1
ATOM 689 N N . LYS A 1 87 ? -5.260 -4.916 7.485 1.00 95.19 87 LYS A N 1
ATOM 690 C CA . LYS A 1 87 ? -5.191 -5.863 6.356 1.00 95.19 87 LYS A CA 1
ATOM 691 C C . LYS A 1 87 ? -4.349 -5.270 5.231 1.00 95.19 87 LYS A C 1
ATOM 693 O O . LYS A 1 87 ? -4.072 -4.079 5.238 1.00 95.19 87 LYS A O 1
ATOM 698 N N . ALA A 1 88 ? -4.013 -6.063 4.211 1.00 94.62 88 ALA A N 1
ATOM 699 C CA . ALA A 1 88 ? -3.243 -5.581 3.054 1.00 94.62 88 ALA A CA 1
ATOM 700 C C . ALA A 1 88 ? -3.843 -4.305 2.420 1.00 94.62 88 ALA A C 1
ATOM 702 O O . ALA A 1 88 ? -3.105 -3.415 2.011 1.00 94.62 88 ALA A O 1
ATOM 703 N N . VAL A 1 89 ? -5.178 -4.177 2.410 1.00 94.06 89 VAL A N 1
ATOM 704 C CA . VAL A 1 89 ? -5.869 -2.960 1.951 1.00 94.06 89 VAL A CA 1
ATOM 705 C C . VAL A 1 89 ? -5.532 -1.725 2.798 1.00 94.06 89 VAL A C 1
ATOM 707 O O . VAL A 1 89 ? -5.309 -0.667 2.227 1.00 94.06 89 VAL A O 1
ATOM 710 N N . THR A 1 90 ? -5.415 -1.861 4.123 1.00 96.12 90 THR A N 1
ATOM 711 C CA . THR A 1 90 ? -5.078 -0.770 5.055 1.00 96.12 90 THR A CA 1
ATOM 712 C C . THR A 1 90 ? -3.711 -0.171 4.719 1.00 96.12 90 THR A C 1
ATOM 714 O O . THR A 1 90 ? -3.591 1.034 4.525 1.00 96.12 90 THR A O 1
ATOM 717 N N . TYR A 1 91 ? -2.695 -1.018 4.532 1.00 98.00 91 TYR A N 1
ATOM 718 C CA . TYR A 1 91 ? -1.361 -0.576 4.107 1.00 98.00 91 TYR A CA 1
ATOM 719 C C . TYR A 1 91 ? -1.386 0.035 2.700 1.00 98.00 91 TYR A C 1
ATOM 721 O O . TYR A 1 91 ? -0.774 1.074 2.460 1.00 98.00 91 TYR A O 1
ATOM 729 N N . ASN A 1 92 ? -2.134 -0.568 1.768 1.00 96.81 92 ASN A N 1
ATOM 730 C CA . ASN A 1 92 ? -2.240 -0.058 0.402 1.00 96.81 92 ASN A CA 1
ATOM 731 C C . ASN A 1 92 ? -2.862 1.349 0.333 1.00 96.81 92 ASN A C 1
ATOM 733 O O . ASN A 1 92 ? -2.511 2.116 -0.559 1.00 96.81 92 ASN A O 1
ATOM 737 N N . ILE A 1 93 ? -3.759 1.708 1.260 1.00 96.31 93 ILE A N 1
ATOM 738 C CA . ILE A 1 93 ? -4.327 3.063 1.330 1.00 96.31 93 ILE A CA 1
ATOM 739 C C . ILE A 1 93 ? -3.231 4.096 1.625 1.00 96.31 93 ILE A C 1
ATOM 741 O O . ILE A 1 93 ? -3.170 5.109 0.930 1.00 96.31 93 ILE A O 1
ATOM 745 N N . VAL A 1 94 ? -2.324 3.819 2.571 1.00 97.69 94 VAL A N 1
ATOM 746 C CA . VAL A 1 94 ? -1.176 4.700 2.866 1.00 97.69 94 VAL A CA 1
ATOM 747 C C . VAL A 1 94 ? -0.263 4.824 1.647 1.00 97.69 94 VAL A C 1
ATOM 749 O O . VAL A 1 94 ? 0.067 5.932 1.235 1.00 97.69 94 VAL A O 1
ATOM 752 N N . LEU A 1 95 ? 0.080 3.704 0.998 1.00 96.81 95 LEU A N 1
ATOM 753 C CA . LEU A 1 95 ? 0.906 3.726 -0.217 1.00 96.81 95 LEU A CA 1
ATOM 754 C C . LEU A 1 95 ? 0.255 4.541 -1.345 1.00 96.81 95 LEU A C 1
ATOM 756 O O . LEU A 1 95 ? 0.936 5.262 -2.073 1.00 96.81 95 LEU A O 1
ATOM 760 N N . ASN A 1 96 ? -1.068 4.451 -1.491 1.00 93.88 96 ASN A N 1
ATOM 761 C CA . ASN A 1 96 ? -1.808 5.226 -2.480 1.00 93.88 96 ASN A CA 1
ATOM 762 C C . ASN A 1 96 ? -1.851 6.719 -2.121 1.00 93.88 96 ASN A C 1
ATOM 764 O O . ASN A 1 96 ? -1.790 7.546 -3.028 1.00 93.88 96 ASN A O 1
ATOM 768 N N . ALA A 1 97 ? -1.907 7.069 -0.831 1.00 93.94 97 ALA A N 1
ATOM 769 C CA . ALA A 1 97 ? -1.758 8.448 -0.369 1.00 93.94 97 ALA A CA 1
ATOM 770 C C . ALA A 1 97 ? -0.377 9.008 -0.747 1.00 93.94 97 ALA A C 1
ATOM 772 O O . ALA A 1 97 ? -0.307 10.101 -1.304 1.00 93.94 97 ALA A O 1
ATOM 773 N N . CYS A 1 98 ? 0.700 8.232 -0.556 1.00 94.56 98 CYS A N 1
ATOM 774 C CA . CYS A 1 98 ? 2.047 8.596 -1.012 1.00 94.56 98 CYS A CA 1
ATOM 775 C C . CYS A 1 98 ? 2.097 8.783 -2.534 1.00 94.56 98 CYS A C 1
ATOM 777 O O . CYS A 1 98 ? 2.549 9.815 -3.013 1.00 94.56 98 CYS A O 1
ATOM 779 N N . ALA A 1 99 ? 1.560 7.837 -3.312 1.00 91.31 99 ALA A N 1
ATOM 780 C CA . ALA A 1 99 ? 1.532 7.919 -4.779 1.00 91.31 99 ALA A CA 1
ATOM 781 C C . ALA A 1 99 ? 0.733 9.122 -5.322 1.00 91.31 99 ALA A C 1
ATOM 783 O O . ALA A 1 99 ? 0.813 9.434 -6.508 1.00 91.31 99 ALA A O 1
ATOM 784 N N . LYS A 1 100 ? -0.088 9.750 -4.474 1.00 87.00 100 LYS A N 1
ATOM 785 C CA . LYS A 1 100 ? -0.915 10.926 -4.766 1.00 87.00 100 LYS A CA 1
ATOM 786 C C . LYS A 1 100 ? -0.437 12.186 -4.039 1.00 87.00 100 LYS A C 1
ATOM 788 O O . LYS A 1 100 ? -1.152 13.196 -4.059 1.00 87.00 100 LYS A O 1
ATOM 793 N N . ALA A 1 101 ? 0.714 12.137 -3.370 1.00 82.44 101 ALA A N 1
ATOM 794 C CA . ALA A 1 101 ? 1.352 13.331 -2.841 1.00 82.44 101 ALA A CA 1
ATOM 795 C C . ALA A 1 101 ? 1.619 14.288 -4.013 1.00 82.44 101 ALA A C 1
ATOM 797 O O . ALA A 1 101 ? 2.014 13.867 -5.103 1.00 82.44 101 ALA A O 1
ATOM 798 N N . VAL A 1 102 ? 1.277 15.563 -3.828 1.00 68.25 102 VAL A N 1
ATOM 799 C CA . VAL A 1 102 ? 1.391 16.568 -4.890 1.00 68.25 102 VAL A CA 1
ATOM 800 C C . VAL A 1 102 ? 2.869 16.718 -5.247 1.00 68.25 102 VAL A C 1
ATOM 802 O O . VAL A 1 102 ? 3.716 16.741 -4.363 1.00 68.25 102 VAL A O 1
ATOM 805 N N . LYS A 1 103 ? 3.186 16.859 -6.539 1.00 64.31 103 LYS A N 1
ATOM 806 C CA . LYS A 1 103 ? 4.541 17.163 -7.037 1.00 64.31 103 LYS A CA 1
ATOM 807 C C . LYS A 1 103 ? 4.989 18.604 -6.710 1.00 64.31 103 LYS A C 1
ATOM 809 O O . LYS A 1 103 ? 5.600 19.253 -7.553 1.00 64.31 103 LYS A O 1
ATOM 814 N N . SER A 1 104 ? 4.632 19.143 -5.545 1.00 56.78 104 SER A N 1
ATOM 815 C CA . SER A 1 104 ? 5.046 20.476 -5.104 1.00 56.78 104 SER A CA 1
ATOM 816 C C . SER A 1 104 ? 5.863 20.333 -3.829 1.00 56.78 104 SER A C 1
ATOM 818 O O . SER A 1 104 ? 5.323 19.857 -2.838 1.00 56.78 104 SER A O 1
ATOM 820 N N . ASP A 1 105 ? 7.113 20.782 -3.887 1.00 57.66 105 ASP A N 1
ATOM 821 C CA . ASP A 1 105 ? 8.127 20.781 -2.825 1.00 57.66 105 ASP A CA 1
ATOM 822 C C . ASP A 1 105 ? 8.878 19.443 -2.626 1.00 57.66 105 ASP A C 1
ATOM 824 O O . ASP A 1 105 ? 8.309 18.359 -2.505 1.00 57.66 105 ASP A O 1
ATOM 828 N N . THR A 1 106 ? 10.216 19.512 -2.627 1.00 64.44 106 THR A N 1
ATOM 829 C CA . THR A 1 106 ? 11.129 18.351 -2.536 1.00 64.44 106 THR A CA 1
ATOM 830 C C . THR A 1 106 ? 11.029 17.619 -1.197 1.00 64.44 106 THR A C 1
ATOM 832 O O . THR A 1 106 ? 11.243 16.406 -1.131 1.00 64.44 106 THR A O 1
ATOM 835 N N . VAL A 1 107 ? 10.690 18.353 -0.136 1.00 63.50 107 VAL A N 1
ATOM 836 C CA . VAL A 1 107 ? 10.548 17.831 1.228 1.00 63.50 107 VAL A CA 1
ATOM 837 C C . VAL A 1 107 ? 9.369 16.858 1.313 1.00 63.50 107 VAL A C 1
ATOM 839 O O . VAL A 1 107 ? 9.552 15.732 1.778 1.00 63.50 107 VAL A O 1
ATOM 842 N N . ASP A 1 108 ? 8.209 17.232 0.767 1.00 76.00 108 ASP A N 1
ATOM 843 C CA . ASP A 1 108 ? 6.996 16.401 0.770 1.00 76.00 108 ASP A CA 1
ATOM 844 C C . ASP A 1 108 ? 7.193 15.113 -0.049 1.00 76.00 108 ASP A C 1
ATOM 846 O O . ASP A 1 108 ? 6.730 14.035 0.330 1.00 76.00 108 ASP A O 1
ATOM 850 N N . VAL A 1 109 ? 7.946 15.196 -1.152 1.00 84.56 109 VAL A N 1
ATOM 851 C CA . VAL A 1 109 ? 8.306 14.043 -1.994 1.00 84.56 109 VAL A CA 1
ATOM 852 C C . VAL A 1 109 ? 9.191 13.052 -1.233 1.00 84.56 109 VAL A C 1
ATOM 854 O O . VAL A 1 109 ? 8.924 11.847 -1.254 1.00 84.56 109 VAL A O 1
ATOM 857 N N . SER A 1 110 ? 10.232 13.539 -0.549 1.00 88.19 110 SER A N 1
ATOM 858 C CA . SER A 1 110 ? 11.126 12.689 0.246 1.00 88.19 110 SER A CA 1
ATOM 859 C C . SER A 1 110 ? 10.383 12.030 1.411 1.00 88.19 110 SER A C 1
ATOM 861 O O . SER A 1 110 ? 10.502 10.817 1.599 1.00 88.19 110 SER A O 1
ATOM 863 N N . GLU A 1 111 ? 9.553 12.787 2.138 1.00 90.56 111 GLU A N 1
ATOM 864 C CA . GLU A 1 111 ? 8.724 12.253 3.228 1.00 90.56 111 GLU A CA 1
ATOM 865 C C . GLU A 1 111 ? 7.760 11.175 2.701 1.00 90.56 111 GLU A C 1
ATOM 867 O O . GLU A 1 111 ? 7.691 10.078 3.256 1.00 90.56 111 GLU A O 1
ATOM 872 N N . ALA A 1 112 ? 7.080 11.415 1.574 1.00 92.75 112 ALA A N 1
ATOM 873 C CA . ALA A 1 112 ? 6.159 10.446 0.981 1.00 92.75 112 ALA A CA 1
ATOM 874 C C . ALA A 1 112 ? 6.855 9.145 0.539 1.00 92.75 112 ALA A C 1
ATOM 876 O O . ALA A 1 112 ? 6.297 8.061 0.736 1.00 92.75 112 ALA A O 1
ATOM 877 N N . ILE A 1 113 ? 8.068 9.223 -0.022 1.00 93.06 113 ILE A N 1
ATOM 878 C CA . ILE A 1 113 ? 8.874 8.042 -0.379 1.00 93.06 113 ILE A CA 1
ATOM 879 C C . ILE A 1 113 ? 9.284 7.271 0.881 1.00 93.06 113 ILE A C 1
ATOM 881 O O . ILE A 1 113 ? 9.142 6.045 0.917 1.00 93.06 113 ILE A O 1
ATOM 885 N N . GLN A 1 114 ? 9.743 7.965 1.926 1.00 94.69 114 GLN A N 1
ATOM 886 C CA . GLN A 1 114 ? 10.114 7.343 3.201 1.00 94.69 114 GLN A CA 1
ATOM 887 C C . GLN A 1 114 ? 8.917 6.641 3.849 1.00 94.69 114 GLN A C 1
ATOM 889 O O . GLN A 1 114 ? 9.023 5.472 4.222 1.00 94.69 114 GLN A O 1
ATOM 894 N N . ILE A 1 115 ? 7.753 7.299 3.898 1.00 96.88 115 ILE A N 1
ATOM 895 C CA . ILE A 1 115 ? 6.508 6.703 4.399 1.00 96.88 115 ILE A CA 1
ATOM 896 C C . ILE A 1 115 ? 6.127 5.478 3.562 1.00 96.88 115 ILE A C 1
ATOM 898 O O . ILE A 1 115 ? 5.764 4.447 4.131 1.00 96.88 115 ILE A O 1
ATOM 902 N N . ALA A 1 116 ? 6.227 5.548 2.231 1.00 97.12 116 ALA A N 1
ATOM 903 C CA . ALA A 1 116 ? 5.868 4.435 1.356 1.00 97.12 116 ALA A CA 1
ATOM 904 C C . ALA A 1 116 ? 6.739 3.194 1.612 1.00 97.12 116 ALA A C 1
ATOM 906 O O . ALA A 1 116 ? 6.217 2.096 1.819 1.00 97.12 116 ALA A O 1
ATOM 907 N N . PHE A 1 117 ? 8.063 3.354 1.642 1.00 96.88 117 PHE A N 1
ATOM 908 C CA . PHE A 1 117 ? 8.973 2.233 1.883 1.00 96.88 117 PHE A CA 1
ATOM 909 C C . PHE A 1 117 ? 8.956 1.747 3.336 1.00 96.88 117 PHE A C 1
ATOM 911 O O . PHE A 1 117 ? 9.045 0.538 3.559 1.00 96.88 117 PHE A O 1
ATOM 918 N N . GLY A 1 118 ? 8.761 2.641 4.310 1.00 98.00 118 GLY A N 1
ATOM 919 C CA . GLY A 1 118 ? 8.532 2.276 5.710 1.00 98.00 118 GLY A CA 1
ATOM 920 C C . GLY A 1 118 ? 7.273 1.424 5.873 1.00 98.00 118 GLY A C 1
ATOM 921 O O . GLY A 1 118 ? 7.335 0.318 6.402 1.00 98.00 118 GLY A O 1
ATOM 922 N N . THR A 1 119 ? 6.154 1.868 5.294 1.00 98.19 119 THR A N 1
ATOM 923 C CA . THR A 1 119 ? 4.875 1.133 5.292 1.00 98.19 119 THR A CA 1
ATOM 924 C C . THR A 1 119 ? 5.006 -0.234 4.620 1.00 98.19 119 THR A C 1
ATOM 926 O O . THR A 1 119 ? 4.444 -1.223 5.093 1.00 98.19 119 THR A O 1
ATOM 929 N N . TYR A 1 120 ? 5.751 -0.323 3.514 1.00 98.00 120 TYR A N 1
ATOM 930 C CA . TYR A 1 120 ? 6.017 -1.603 2.863 1.00 98.00 120 TYR A CA 1
ATOM 931 C C . TYR A 1 120 ? 6.845 -2.539 3.752 1.00 98.00 120 TYR A C 1
ATOM 933 O O . TYR A 1 120 ? 6.467 -3.699 3.912 1.00 98.00 120 TYR A O 1
ATOM 941 N N . SER A 1 121 ? 7.919 -2.041 4.371 1.00 97.31 121 SER A N 1
ATOM 942 C CA . SER A 1 121 ? 8.743 -2.813 5.311 1.00 97.31 121 SER A CA 1
ATOM 943 C C . SER A 1 121 ? 7.910 -3.346 6.483 1.00 97.31 121 SER A C 1
ATOM 945 O O . SER A 1 121 ? 7.975 -4.527 6.827 1.00 97.31 121 SER A O 1
ATOM 947 N N . GLU A 1 122 ? 7.039 -2.515 7.051 1.00 97.00 122 GLU A N 1
ATOM 948 C CA . GLU A 1 122 ? 6.108 -2.932 8.101 1.00 97.00 122 GLU A CA 1
ATOM 949 C C . GLU A 1 122 ? 5.138 -4.015 7.626 1.00 97.00 122 GLU A C 1
ATOM 951 O O . GLU A 1 122 ? 4.917 -4.993 8.336 1.00 97.00 122 GLU A O 1
ATOM 956 N N . LEU A 1 123 ? 4.581 -3.895 6.416 1.00 97.19 123 LEU A N 1
ATOM 957 C CA . LEU A 1 123 ? 3.708 -4.923 5.848 1.00 97.19 123 LEU A CA 1
ATOM 958 C C . LEU A 1 123 ? 4.448 -6.253 5.635 1.00 97.19 123 LEU A C 1
ATOM 960 O O . LEU A 1 123 ? 3.869 -7.315 5.862 1.00 97.19 123 LEU A O 1
ATOM 964 N N . GLN A 1 124 ? 5.716 -6.228 5.218 1.00 94.81 124 GLN A N 1
ATOM 965 C CA . GLN A 1 124 ? 6.517 -7.448 5.063 1.00 94.81 124 GLN A CA 1
ATOM 966 C C . GLN A 1 124 ? 6.684 -8.184 6.401 1.00 94.81 124 GLN A C 1
ATOM 968 O O . GLN A 1 124 ? 6.521 -9.410 6.468 1.00 94.81 124 GLN A O 1
ATOM 973 N N . ASN A 1 125 ? 6.934 -7.415 7.462 1.00 94.81 125 ASN A N 1
ATOM 974 C CA . ASN A 1 125 ? 7.136 -7.908 8.823 1.00 94.81 125 ASN A CA 1
ATOM 975 C C . ASN A 1 125 ? 5.825 -8.133 9.597 1.00 94.81 125 ASN A C 1
ATOM 977 O O . ASN A 1 125 ? 5.831 -8.716 10.681 1.00 94.81 125 ASN A O 1
ATOM 981 N N . SER A 1 126 ? 4.685 -7.730 9.032 1.00 93.75 126 SER A N 1
ATOM 982 C CA . SER A 1 126 ? 3.380 -7.878 9.665 1.00 93.75 126 SER A CA 1
ATOM 983 C C . SER A 1 126 ? 2.970 -9.347 9.812 1.00 93.75 126 SER A C 1
ATOM 985 O O . SER A 1 126 ? 3.187 -10.193 8.931 1.00 93.75 126 SER A O 1
ATOM 987 N N . ARG A 1 127 ? 2.318 -9.634 10.947 1.00 91.44 127 ARG A N 1
ATOM 988 C CA . ARG A 1 127 ? 1.639 -10.908 11.240 1.00 91.44 127 ARG A CA 1
ATOM 989 C C . ARG A 1 127 ? 0.195 -10.936 10.726 1.00 91.44 127 ARG A C 1
ATOM 991 O O . ARG A 1 127 ? -0.413 -12.002 10.675 1.00 91.44 127 ARG A O 1
ATOM 998 N N . THR A 1 128 ? -0.386 -9.786 10.373 1.00 91.00 128 THR A N 1
ATOM 999 C CA . THR A 1 128 ? -1.816 -9.673 10.028 1.00 91.00 128 THR A CA 1
ATOM 1000 C C . THR A 1 128 ? -2.087 -9.698 8.529 1.00 91.00 128 THR A C 1
ATOM 1002 O O . THR A 1 128 ? -3.203 -10.033 8.122 1.00 91.00 128 THR A O 1
ATOM 1005 N N . ALA A 1 129 ? -1.092 -9.345 7.716 1.00 94.38 129 ALA A N 1
ATOM 1006 C CA . ALA A 1 129 ? -1.198 -9.227 6.271 1.00 94.38 129 ALA A CA 1
ATOM 1007 C C . ALA A 1 129 ? 0.154 -9.479 5.591 1.00 94.38 129 ALA A C 1
ATOM 1009 O O . ALA A 1 129 ? 1.198 -9.453 6.237 1.00 94.38 129 ALA A O 1
ATOM 1010 N N . LYS A 1 130 ? 0.118 -9.708 4.276 1.00 93.88 130 LYS A N 1
ATOM 1011 C CA . LYS A 1 130 ? 1.296 -9.820 3.409 1.00 93.88 130 LYS A CA 1
ATOM 1012 C C . LYS A 1 130 ? 1.118 -8.964 2.149 1.00 93.88 130 LYS A C 1
ATOM 1014 O O . LYS A 1 130 ? -0.030 -8.655 1.804 1.00 93.88 130 LYS A O 1
ATOM 1019 N N . PRO A 1 131 ? 2.218 -8.573 1.478 1.00 95.31 131 PRO A N 1
ATOM 1020 C CA . PRO A 1 131 ? 2.155 -7.922 0.175 1.00 95.31 131 PRO A CA 1
ATOM 1021 C C . PRO A 1 131 ? 1.371 -8.743 -0.855 1.00 95.31 131 PRO A C 1
ATOM 1023 O O . PRO A 1 131 ? 1.300 -9.967 -0.775 1.00 95.31 131 PRO A O 1
ATOM 1026 N N . ASN A 1 132 ? 0.773 -8.046 -1.817 1.00 94.31 132 ASN A N 1
ATOM 1027 C CA . ASN A 1 132 ? 0.044 -8.628 -2.939 1.00 94.31 132 ASN A CA 1
ATOM 1028 C C . ASN A 1 132 ? 0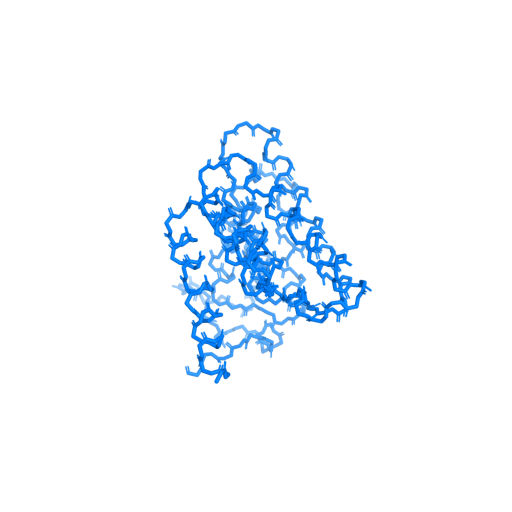.263 -7.780 -4.205 1.00 94.31 132 ASN A C 1
ATOM 1030 O O . ASN A 1 132 ? 1.009 -6.797 -4.183 1.00 94.31 132 ASN A O 1
ATOM 1034 N N . GLU A 1 133 ? -0.405 -8.125 -5.303 1.00 92.81 133 GLU A N 1
ATOM 1035 C CA . GLU A 1 133 ? -0.267 -7.454 -6.599 1.00 92.81 133 GLU A CA 1
ATOM 1036 C C . GLU A 1 133 ? -0.551 -5.942 -6.535 1.00 92.81 133 GLU A C 1
ATOM 1038 O O . GLU A 1 133 ? 0.134 -5.142 -7.176 1.00 92.81 133 GLU A O 1
ATOM 1043 N N . TYR A 1 134 ? -1.497 -5.518 -5.690 1.00 93.31 134 TYR A N 1
ATOM 1044 C CA . TYR A 1 134 ? -1.844 -4.104 -5.526 1.00 93.31 134 TYR A CA 1
ATOM 1045 C C . TYR A 1 134 ? -0.747 -3.313 -4.810 1.00 93.31 134 TYR A C 1
ATOM 1047 O O . TYR A 1 134 ? -0.483 -2.170 -5.183 1.00 93.31 134 TYR A O 1
ATOM 1055 N N . ILE A 1 135 ? -0.076 -3.920 -3.826 1.00 96.12 135 ILE A N 1
ATOM 1056 C CA . ILE A 1 135 ? 1.040 -3.294 -3.103 1.00 96.12 135 ILE A CA 1
ATOM 1057 C C . ILE A 1 135 ? 2.201 -3.018 -4.060 1.00 96.12 135 ILE A C 1
ATOM 1059 O O . ILE A 1 135 ? 2.693 -1.891 -4.121 1.00 96.12 135 ILE A O 1
ATOM 1063 N N . TYR A 1 136 ? 2.599 -4.016 -4.854 1.00 97.06 136 TYR A N 1
ATOM 1064 C CA . TYR A 1 136 ? 3.686 -3.863 -5.822 1.00 97.06 136 TYR A CA 1
ATOM 1065 C C . TYR A 1 136 ? 3.353 -2.842 -6.912 1.00 97.06 136 TYR A C 1
ATOM 1067 O O . TYR A 1 136 ? 4.172 -1.968 -7.203 1.00 97.06 136 TYR A O 1
ATOM 1075 N N . GLY A 1 137 ? 2.137 -2.889 -7.466 1.00 95.94 137 GLY A N 1
ATOM 1076 C CA . GLY A 1 137 ? 1.680 -1.894 -8.436 1.00 95.94 137 GLY A CA 1
ATOM 1077 C C . GLY A 1 137 ? 1.700 -0.470 -7.871 1.00 95.94 137 GLY A C 1
ATOM 1078 O O . GLY A 1 137 ? 2.154 0.456 -8.544 1.00 95.94 137 GLY A O 1
ATOM 1079 N N . THR A 1 138 ? 1.272 -0.289 -6.618 1.00 96.06 138 THR A N 1
ATOM 1080 C CA . THR A 1 138 ? 1.285 1.026 -5.961 1.00 96.06 138 THR A CA 1
ATOM 1081 C C . THR A 1 138 ? 2.707 1.509 -5.677 1.00 96.06 138 THR A C 1
ATOM 1083 O O . THR A 1 138 ? 2.996 2.673 -5.929 1.00 96.06 138 THR A O 1
ATOM 1086 N N . LEU A 1 139 ? 3.630 0.644 -5.246 1.00 97.31 139 LEU A N 1
ATOM 1087 C CA . LEU A 1 139 ? 5.040 1.017 -5.055 1.00 97.31 139 LEU A CA 1
ATOM 1088 C C . LEU A 1 139 ? 5.714 1.448 -6.361 1.00 97.31 139 LEU A C 1
ATOM 1090 O O . LEU A 1 139 ? 6.383 2.478 -6.395 1.00 97.31 139 LEU A O 1
ATOM 1094 N N . LEU A 1 140 ? 5.504 0.711 -7.456 1.00 96.81 140 LEU A N 1
ATOM 1095 C CA . LEU A 1 140 ? 6.018 1.114 -8.769 1.00 96.81 140 LEU A CA 1
ATOM 1096 C C . LEU A 1 140 ? 5.436 2.463 -9.208 1.00 96.81 140 LEU A C 1
ATOM 1098 O O . LEU A 1 140 ? 6.142 3.281 -9.796 1.00 96.81 140 LEU A O 1
ATOM 1102 N N . LYS A 1 141 ? 4.165 2.724 -8.882 1.00 95.00 141 LYS A N 1
ATOM 1103 C CA . LYS A 1 141 ? 3.531 4.024 -9.109 1.00 95.00 141 LYS A CA 1
ATOM 1104 C C . LYS A 1 141 ? 4.173 5.137 -8.270 1.00 95.00 141 LYS A C 1
ATOM 1106 O O . LYS A 1 141 ? 4.453 6.191 -8.829 1.00 95.00 141 LYS A O 1
ATOM 1111 N N . VAL A 1 142 ? 4.450 4.902 -6.982 1.00 94.81 142 VAL A N 1
ATOM 1112 C CA . VAL A 1 142 ? 5.186 5.846 -6.115 1.00 94.81 142 VAL A CA 1
ATOM 1113 C C . VAL A 1 142 ? 6.523 6.211 -6.757 1.00 94.81 142 VAL A C 1
ATOM 1115 O O . VAL A 1 142 ? 6.806 7.388 -6.945 1.00 94.81 142 VAL A O 1
ATOM 1118 N N . LEU A 1 143 ? 7.314 5.217 -7.170 1.00 94.88 143 LEU A N 1
ATOM 1119 C CA . LEU A 1 143 ? 8.610 5.446 -7.818 1.00 94.88 143 LEU A CA 1
ATOM 1120 C C . LEU A 1 143 ? 8.476 6.235 -9.123 1.00 94.88 143 LEU A C 1
ATOM 1122 O O . LEU A 1 143 ? 9.251 7.152 -9.382 1.00 94.88 143 LEU A O 1
ATOM 1126 N N . ARG A 1 144 ? 7.474 5.897 -9.938 1.00 92.88 144 ARG A N 1
ATOM 1127 C CA . ARG A 1 144 ? 7.208 6.576 -11.206 1.00 92.88 144 ARG A CA 1
ATOM 1128 C C . ARG A 1 144 ? 6.862 8.051 -11.020 1.00 92.88 144 ARG A C 1
ATOM 1130 O O . ARG A 1 144 ? 7.328 8.886 -11.798 1.00 92.88 144 ARG A O 1
ATOM 1137 N N . ASP A 1 145 ? 5.997 8.335 -10.051 1.00 90.31 145 ASP A N 1
ATOM 1138 C CA . ASP A 1 145 ? 5.362 9.639 -9.891 1.00 90.31 145 ASP A CA 1
ATOM 1139 C C . ASP A 1 145 ? 6.185 10.580 -9.003 1.00 90.31 145 ASP A C 1
ATOM 1141 O O . ASP A 1 145 ? 6.149 11.785 -9.236 1.00 90.31 145 ASP A O 1
ATOM 1145 N N . LEU A 1 146 ? 6.939 10.055 -8.032 1.00 90.50 146 LEU A N 1
ATOM 1146 C CA . LEU A 1 146 ? 7.664 10.861 -7.046 1.00 90.50 146 LEU A CA 1
ATOM 1147 C C . LEU A 1 146 ? 9.171 10.963 -7.298 1.00 90.50 146 LEU A C 1
ATOM 1149 O O . LEU A 1 146 ? 9.771 11.957 -6.903 1.00 90.50 146 LEU A O 1
ATOM 1153 N N . MET A 1 147 ? 9.804 9.974 -7.940 1.00 90.62 147 MET A N 1
ATOM 1154 C CA . MET A 1 147 ? 11.254 10.016 -8.153 1.00 90.62 147 MET A CA 1
ATOM 1155 C C . MET A 1 147 ? 11.622 10.558 -9.538 1.00 90.62 147 MET A C 1
ATOM 1157 O O . MET A 1 147 ? 11.054 10.103 -10.544 1.00 90.62 147 MET A O 1
ATOM 1161 N N . PRO A 1 148 ? 12.605 11.477 -9.626 1.00 89.94 148 PRO A N 1
ATOM 1162 C CA . PRO A 1 148 ? 13.173 11.872 -10.907 1.00 89.94 148 PRO A CA 1
ATOM 1163 C C . PRO A 1 148 ? 13.841 10.674 -11.594 1.00 89.94 148 PRO A C 1
ATOM 1165 O O . PRO A 1 148 ? 14.136 9.648 -10.974 1.00 89.94 148 PRO A O 1
ATOM 1168 N N . LEU A 1 149 ? 14.057 10.797 -12.902 1.00 89.94 149 LEU A N 1
ATOM 1169 C CA . LEU A 1 149 ? 14.817 9.805 -13.656 1.00 89.94 149 LEU A CA 1
ATOM 1170 C C . LEU A 1 149 ? 16.272 9.789 -13.174 1.00 89.94 149 LEU A C 1
ATOM 1172 O O . LEU A 1 149 ? 16.852 10.840 -12.918 1.00 89.94 149 LEU A O 1
ATOM 1176 N N . GLY A 1 150 ? 16.840 8.593 -13.044 1.00 92.25 150 GLY A N 1
ATOM 1177 C CA . GLY A 1 150 ? 18.204 8.387 -12.566 1.00 92.25 150 GLY A CA 1
ATOM 1178 C C . GLY A 1 150 ? 18.399 6.993 -11.977 1.00 92.25 150 GLY A C 1
ATOM 1179 O O . GLY A 1 150 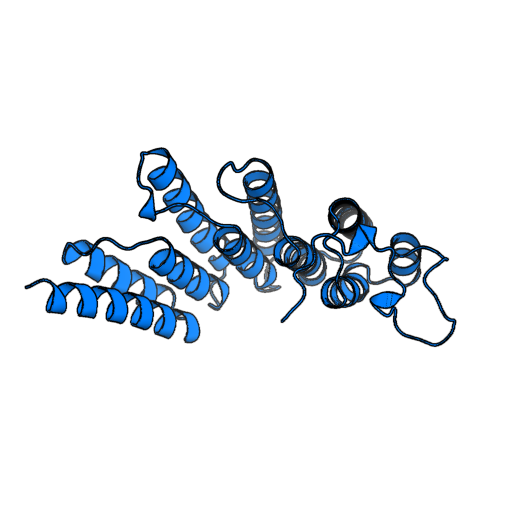? 17.443 6.215 -11.850 1.00 92.25 150 GLY A O 1
ATOM 1180 N N . ASP A 1 151 ? 19.635 6.691 -11.591 1.00 93.31 151 ASP A N 1
ATOM 1181 C CA . ASP A 1 151 ? 20.038 5.353 -11.146 1.00 93.31 151 ASP A CA 1
ATOM 1182 C C . ASP A 1 151 ? 19.273 4.891 -9.907 1.00 93.31 151 ASP A C 1
ATOM 1184 O O . ASP A 1 151 ? 18.782 3.766 -9.863 1.00 93.31 151 ASP A O 1
ATOM 1188 N N . GLN A 1 152 ? 19.033 5.790 -8.950 1.00 92.62 152 GLN A N 1
ATOM 1189 C CA . GLN A 1 152 ? 18.295 5.452 -7.734 1.00 92.62 152 GLN A CA 1
ATOM 1190 C C . GLN A 1 152 ? 16.862 4.973 -8.029 1.00 92.62 152 GLN A C 1
ATOM 1192 O O . GLN A 1 152 ? 16.401 3.977 -7.464 1.00 92.62 152 GLN A O 1
ATOM 1197 N N . ARG A 1 153 ? 16.147 5.657 -8.936 1.00 93.81 153 ARG A N 1
ATOM 1198 C CA . ARG A 1 153 ? 14.806 5.235 -9.368 1.00 93.81 153 ARG A CA 1
ATOM 1199 C C . ARG A 1 153 ? 14.883 3.905 -10.106 1.00 93.81 153 ARG A C 1
ATOM 1201 O O . ARG A 1 153 ? 14.074 3.021 -9.831 1.00 93.81 153 ARG A O 1
ATOM 1208 N N . ARG A 1 154 ? 15.848 3.753 -11.017 1.00 95.00 154 ARG A N 1
ATOM 1209 C CA . ARG A 1 154 ? 16.076 2.513 -11.769 1.00 95.00 154 ARG A CA 1
ATOM 1210 C C . ARG A 1 154 ? 16.288 1.327 -10.829 1.00 95.00 154 ARG A C 1
ATOM 1212 O O . ARG A 1 154 ? 15.587 0.327 -10.966 1.00 95.00 154 ARG A O 1
ATOM 1219 N N . ASP A 1 155 ? 17.170 1.448 -9.847 1.00 95.12 155 ASP A N 1
ATOM 1220 C CA . ASP A 1 155 ? 17.503 0.368 -8.915 1.00 95.12 155 ASP A CA 1
ATOM 1221 C C . ASP A 1 155 ? 16.321 -0.019 -8.024 1.00 95.12 155 ASP A C 1
ATOM 1223 O O . ASP A 1 155 ? 16.055 -1.206 -7.810 1.00 95.12 155 ASP A O 1
ATOM 1227 N N . LEU A 1 156 ? 15.544 0.962 -7.555 1.00 96.12 156 LEU A N 1
ATOM 1228 C CA . LEU A 1 156 ? 14.333 0.691 -6.782 1.00 96.12 156 LEU A CA 1
ATOM 1229 C C . LEU A 1 156 ? 13.239 0.043 -7.634 1.00 96.12 156 LEU A C 1
ATOM 1231 O O . LEU A 1 156 ? 12.608 -0.910 -7.175 1.00 96.12 156 LEU A O 1
ATOM 1235 N N . VAL A 1 157 ? 13.039 0.494 -8.878 1.00 96.88 157 VAL A N 1
ATOM 1236 C CA . VAL A 1 157 ? 12.090 -0.130 -9.816 1.00 96.88 157 VAL A CA 1
ATOM 1237 C C . VAL A 1 157 ? 12.477 -1.586 -10.063 1.00 96.88 157 VAL A C 1
ATOM 1239 O O . VAL A 1 157 ? 11.618 -2.464 -9.946 1.00 96.88 157 VAL A O 1
ATOM 1242 N N . LYS A 1 158 ? 13.766 -1.864 -10.308 1.00 96.44 158 LYS A N 1
ATOM 1243 C CA . LYS A 1 158 ? 14.282 -3.234 -10.429 1.00 96.44 158 LYS A CA 1
ATOM 1244 C C . LYS A 1 158 ? 13.982 -4.051 -9.182 1.00 96.44 158 LYS A C 1
ATOM 1246 O O . LYS A 1 158 ? 13.375 -5.113 -9.278 1.00 96.44 158 LYS A O 1
ATOM 1251 N N . LYS A 1 159 ? 14.365 -3.554 -8.005 1.00 96.50 159 LYS A N 1
ATOM 1252 C CA . LYS A 1 159 ? 14.191 -4.263 -6.731 1.00 96.50 159 LYS A CA 1
ATOM 1253 C C . LYS A 1 159 ? 12.724 -4.610 -6.467 1.00 96.50 159 LYS A C 1
ATOM 1255 O O . LYS A 1 159 ? 12.422 -5.751 -6.123 1.00 96.50 159 LYS A O 1
ATOM 1260 N N . VAL A 1 160 ? 11.815 -3.650 -6.650 1.00 97.44 160 VAL A N 1
ATOM 1261 C CA . VAL A 1 160 ? 10.371 -3.844 -6.440 1.00 97.44 160 VAL A CA 1
ATOM 1262 C C . VAL A 1 160 ? 9.803 -4.842 -7.449 1.00 97.44 160 VAL A C 1
ATOM 1264 O O . VAL A 1 160 ? 9.103 -5.774 -7.051 1.00 97.44 160 VAL A O 1
ATOM 1267 N N . PHE A 1 161 ? 10.122 -4.697 -8.738 1.00 96.69 161 PHE A N 1
ATOM 1268 C CA . PHE A 1 161 ? 9.595 -5.587 -9.771 1.00 96.69 161 PHE A CA 1
ATOM 1269 C C . PHE A 1 161 ? 10.136 -7.014 -9.649 1.00 96.69 161 PHE A C 1
ATOM 1271 O O . PHE A 1 161 ? 9.359 -7.962 -9.681 1.00 96.69 161 PHE A O 1
ATOM 1278 N N . LEU A 1 162 ? 11.443 -7.193 -9.439 1.00 95.62 162 LEU A N 1
ATOM 1279 C CA . LEU A 1 162 ? 12.045 -8.519 -9.273 1.00 95.62 162 LEU A CA 1
ATOM 1280 C C . LEU A 1 162 ? 11.475 -9.255 -8.059 1.00 95.62 162 LEU A C 1
ATOM 1282 O O . LEU A 1 162 ? 11.259 -10.465 -8.116 1.00 95.62 162 LEU A O 1
ATOM 1286 N N . LYS A 1 163 ? 11.175 -8.528 -6.977 1.00 96.31 163 LYS A N 1
ATOM 1287 C CA . LYS A 1 163 ? 10.502 -9.092 -5.807 1.00 96.31 163 LYS A CA 1
ATOM 1288 C C . LYS A 1 163 ? 9.058 -9.496 -6.124 1.00 96.31 163 LYS A C 1
ATOM 1290 O O . LYS A 1 163 ? 8.673 -10.616 -5.802 1.00 96.31 163 LYS A O 1
ATOM 1295 N N . CYS A 1 164 ? 8.301 -8.635 -6.808 1.00 96.25 164 CYS A N 1
ATOM 1296 C CA . CYS A 1 164 ? 6.947 -8.931 -7.290 1.00 96.25 164 CYS A CA 1
ATOM 1297 C C . CYS A 1 164 ? 6.909 -10.189 -8.175 1.00 96.25 164 CYS A C 1
ATOM 1299 O O . CYS A 1 164 ? 6.086 -11.081 -7.969 1.00 96.25 164 CYS A O 1
ATOM 1301 N N . ARG A 1 165 ? 7.858 -10.278 -9.110 1.00 94.62 165 ARG A N 1
ATOM 1302 C CA . ARG A 1 165 ? 8.092 -11.407 -10.011 1.00 94.62 165 ARG A CA 1
ATOM 1303 C C . ARG A 1 165 ? 8.393 -12.692 -9.264 1.00 94.62 165 ARG A C 1
ATOM 1305 O O . ARG A 1 165 ? 7.701 -13.684 -9.454 1.00 94.62 165 ARG A O 1
ATOM 1312 N N . HIS A 1 166 ? 9.379 -12.660 -8.371 1.00 94.88 166 HIS A N 1
ATOM 1313 C CA . HIS A 1 166 ? 9.748 -13.809 -7.551 1.00 94.88 166 HIS A CA 1
ATOM 1314 C C . HIS A 1 166 ? 8.577 -14.308 -6.696 1.00 94.88 166 HIS A C 1
ATOM 1316 O O . HIS A 1 166 ? 8.428 -15.510 -6.483 1.00 94.88 166 HIS A O 1
ATOM 1322 N N . GLU A 1 167 ? 7.745 -13.399 -6.184 1.00 95.00 167 GLU A N 1
ATOM 1323 C CA . GLU A 1 167 ? 6.559 -13.746 -5.401 1.00 95.00 167 GLU A CA 1
ATOM 1324 C C . GLU A 1 167 ? 5.353 -14.158 -6.248 1.00 95.00 167 GLU A C 1
ATOM 1326 O O . GLU A 1 167 ? 4.395 -14.686 -5.691 1.00 95.00 167 GLU A O 1
ATOM 1331 N N . GLY A 1 168 ? 5.406 -14.006 -7.570 1.00 95.12 168 GLY A N 1
ATOM 1332 C CA . GLY A 1 168 ? 4.362 -14.479 -8.471 1.00 95.12 168 GLY A CA 1
ATOM 1333 C C . GLY A 1 168 ? 3.135 -13.575 -8.557 1.00 95.12 168 GLY A C 1
ATOM 1334 O O . GLY A 1 168 ? 2.022 -14.074 -8.720 1.00 95.12 168 GLY A O 1
ATOM 1335 N N . PHE A 1 169 ? 3.321 -12.262 -8.402 1.00 95.31 169 PHE A N 1
ATOM 1336 C CA . PHE A 1 169 ? 2.246 -11.266 -8.421 1.00 95.31 169 PHE A CA 1
ATOM 1337 C C . PHE A 1 169 ? 2.187 -10.422 -9.703 1.00 95.31 169 PHE A C 1
ATOM 1339 O O . PHE A 1 169 ? 1.480 -9.418 -9.724 1.00 95.31 169 PHE A O 1
ATOM 1346 N N . VAL A 1 170 ? 2.909 -10.788 -10.763 1.00 92.69 170 VAL A N 1
ATOM 1347 C CA . VAL A 1 170 ? 2.976 -9.998 -12.001 1.00 92.69 170 VAL A CA 1
ATOM 1348 C C . VAL A 1 170 ? 1.693 -10.181 -12.803 1.00 92.69 170 VAL A C 1
ATOM 1350 O O . VAL A 1 170 ? 1.393 -11.272 -13.273 1.00 92.69 170 VAL A O 1
ATOM 1353 N N . ASP A 1 171 ? 0.944 -9.096 -12.993 1.00 89.19 171 ASP A N 1
ATOM 1354 C CA . ASP A 1 171 ? -0.215 -9.044 -13.882 1.00 89.19 171 ASP A CA 1
ATOM 1355 C C . ASP A 1 171 ? -0.029 -7.988 -14.991 1.00 89.19 171 ASP A C 1
ATOM 1357 O O . ASP A 1 171 ? 0.944 -7.228 -15.018 1.00 89.19 171 ASP A O 1
ATOM 1361 N N . VAL A 1 172 ? -0.995 -7.901 -15.913 1.00 85.94 172 VAL A N 1
ATOM 1362 C CA . VAL A 1 172 ? -0.963 -6.927 -17.022 1.00 85.94 172 VAL A CA 1
ATOM 1363 C C . VAL A 1 172 ? -0.878 -5.481 -16.516 1.00 85.94 172 VAL A C 1
ATOM 1365 O O . VAL A 1 172 ? -0.269 -4.624 -17.160 1.00 85.94 172 VAL A O 1
ATOM 1368 N N . LYS A 1 173 ? -1.479 -5.177 -15.359 1.00 89.12 173 LYS A N 1
ATOM 1369 C CA . LYS A 1 173 ? -1.451 -3.822 -14.797 1.00 89.12 173 LYS A CA 1
ATOM 1370 C C . LYS A 1 173 ? -0.062 -3.486 -14.276 1.00 89.12 173 LYS A C 1
ATOM 1372 O O . LYS A 1 173 ? 0.398 -2.374 -14.521 1.00 89.12 173 LYS A O 1
ATOM 1377 N N . ILE A 1 174 ? 0.612 -4.423 -13.613 1.00 92.31 174 ILE A N 1
ATOM 1378 C CA . ILE A 1 174 ? 1.993 -4.256 -13.156 1.00 92.31 174 ILE A CA 1
ATOM 1379 C C . ILE A 1 174 ? 2.918 -4.008 -14.340 1.00 92.31 174 ILE A C 1
ATOM 1381 O O . ILE A 1 174 ? 3.694 -3.061 -14.282 1.00 92.31 174 ILE A O 1
ATOM 1385 N N . LEU A 1 175 ? 2.786 -4.760 -15.435 1.00 90.69 175 LEU A N 1
ATOM 1386 C CA . LEU A 1 175 ? 3.581 -4.529 -16.648 1.00 90.69 175 LEU A CA 1
ATOM 1387 C C . LEU A 1 175 ? 3.353 -3.128 -17.234 1.00 90.69 175 LEU A C 1
ATOM 1389 O O . LEU A 1 175 ? 4.306 -2.426 -17.572 1.00 90.69 175 LEU A O 1
ATOM 1393 N N . LYS A 1 176 ? 2.095 -2.676 -17.294 1.00 89.06 176 LYS A N 1
ATOM 1394 C CA . LYS A 1 176 ? 1.758 -1.323 -17.763 1.00 89.06 176 LYS A CA 1
ATOM 1395 C C . LYS A 1 176 ? 2.310 -0.226 -16.847 1.00 89.06 176 LYS A C 1
ATOM 1397 O O . LYS A 1 176 ? 2.685 0.840 -17.322 1.00 89.06 176 LYS A O 1
ATOM 1402 N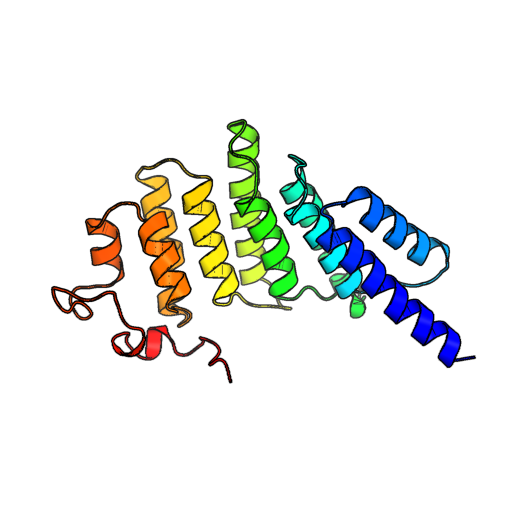 N . ILE A 1 177 ? 2.331 -0.446 -15.533 1.00 91.19 177 ILE A N 1
ATOM 1403 C CA . ILE A 1 177 ? 2.928 0.507 -14.587 1.00 91.19 177 ILE A CA 1
ATOM 1404 C C . ILE A 1 177 ? 4.454 0.480 -14.715 1.00 91.19 177 ILE A C 1
ATOM 1406 O O . ILE A 1 177 ? 5.072 1.544 -14.699 1.00 91.19 177 ILE A O 1
ATOM 1410 N N . LEU A 1 178 ? 5.045 -0.707 -14.885 1.00 92.31 178 LEU A N 1
ATOM 1411 C CA . LEU A 1 178 ? 6.482 -0.905 -15.028 1.00 92.31 178 LEU A CA 1
ATOM 1412 C C . LEU A 1 178 ? 7.038 -0.143 -16.225 1.00 92.31 178 LEU A C 1
ATOM 1414 O O . LEU A 1 178 ? 8.062 0.505 -16.067 1.00 92.31 178 LEU A O 1
ATOM 1418 N N . SER A 1 179 ? 6.377 -0.165 -17.386 1.00 88.00 179 SER A N 1
ATOM 1419 C CA . SER A 1 179 ? 6.868 0.562 -18.566 1.00 88.00 179 SER A CA 1
ATOM 1420 C C . SER A 1 179 ? 7.024 2.062 -18.294 1.00 88.00 179 SER A C 1
ATOM 1422 O O . SER A 1 179 ? 8.055 2.652 -18.612 1.00 88.00 179 SER A O 1
ATOM 1424 N N . GLY A 1 180 ? 6.052 2.670 -17.607 1.00 86.94 180 GLY A N 1
ATOM 1425 C CA . GLY A 1 180 ? 6.145 4.063 -17.172 1.00 86.94 180 GLY A CA 1
ATOM 1426 C C . GLY A 1 180 ? 7.161 4.283 -16.045 1.00 86.94 180 GLY A C 1
ATOM 1427 O O . GLY A 1 180 ? 7.859 5.294 -16.031 1.00 86.94 180 GLY A O 1
ATOM 1428 N N . ALA A 1 181 ? 7.255 3.357 -15.087 1.00 88.06 181 ALA A N 1
ATOM 1429 C CA . ALA A 1 181 ? 8.174 3.458 -13.954 1.00 88.06 181 ALA A CA 1
ATOM 1430 C C . ALA A 1 181 ? 9.642 3.318 -14.382 1.00 88.06 181 ALA A C 1
ATOM 1432 O O . ALA A 1 181 ? 10.474 4.105 -13.932 1.00 88.06 181 ALA A O 1
ATOM 1433 N N . ALA A 1 182 ? 9.935 2.378 -15.280 1.00 85.00 182 ALA A N 1
ATOM 1434 C CA . ALA A 1 182 ? 11.253 2.137 -15.849 1.00 85.00 182 ALA A CA 1
ATOM 1435 C C . ALA A 1 182 ? 11.736 3.323 -16.689 1.00 85.00 182 ALA A C 1
ATOM 1437 O O . ALA A 1 182 ? 12.911 3.664 -16.617 1.00 85.00 182 ALA A O 1
ATOM 1438 N N . ALA A 1 183 ? 10.829 3.960 -17.444 1.00 84.62 183 ALA A N 1
ATOM 1439 C CA . ALA A 1 183 ? 11.104 5.122 -18.295 1.00 84.62 183 ALA A CA 1
ATOM 1440 C C . ALA A 1 183 ? 12.232 4.928 -19.333 1.00 84.62 183 ALA A C 1
ATOM 1442 O O . ALA A 1 183 ? 12.643 5.888 -19.978 1.00 84.62 183 ALA A O 1
ATOM 1443 N N . SER A 1 184 ? 12.696 3.692 -19.530 1.00 85.69 184 SER A N 1
ATOM 1444 C CA . SER A 1 184 ? 13.585 3.294 -20.614 1.00 85.69 184 SER A CA 1
ATOM 1445 C C . SER A 1 184 ? 13.194 1.908 -21.120 1.00 85.69 184 SER A C 1
ATOM 1447 O O . SER A 1 184 ? 12.800 1.025 -20.345 1.00 85.69 184 SER A O 1
ATOM 1449 N N . LYS A 1 185 ? 13.262 1.730 -22.443 1.00 83.69 185 LYS A N 1
ATOM 1450 C CA . LYS A 1 185 ? 12.926 0.456 -23.087 1.00 83.69 185 LYS A CA 1
ATOM 1451 C C . LYS A 1 185 ? 13.944 -0.610 -22.698 1.00 83.69 185 LYS A C 1
ATOM 1453 O O . LYS A 1 185 ? 13.567 -1.744 -22.443 1.00 83.69 185 LYS A O 1
ATOM 1458 N N . GLU A 1 186 ? 15.206 -0.221 -22.562 1.00 88.44 186 GLU A N 1
ATOM 1459 C CA . GLU A 1 186 ? 16.319 -1.083 -22.179 1.00 88.44 186 GLU A CA 1
ATOM 1460 C C . GLU A 1 186 ? 16.079 -1.717 -20.808 1.00 88.44 186 GLU A C 1
ATOM 1462 O O . GLU A 1 186 ? 16.222 -2.926 -20.656 1.00 88.44 186 GLU A O 1
ATOM 1467 N N . LEU A 1 187 ? 15.664 -0.921 -19.816 1.00 88.31 187 LEU A N 1
ATOM 1468 C CA . LEU A 1 187 ? 15.386 -1.414 -18.468 1.00 88.31 187 LEU A CA 1
ATOM 1469 C C . LEU A 1 187 ? 14.139 -2.295 -18.430 1.00 88.31 187 LEU A C 1
ATOM 1471 O O . LEU A 1 187 ? 14.123 -3.316 -17.745 1.00 88.31 187 LEU A O 1
ATOM 1475 N N . PHE A 1 188 ? 13.086 -1.896 -19.142 1.00 89.06 188 PHE A N 1
ATOM 1476 C CA . PHE A 1 188 ? 11.885 -2.715 -19.252 1.00 89.06 188 PHE A CA 1
ATOM 1477 C C . PHE A 1 188 ? 12.227 -4.082 -19.857 1.00 89.06 188 PHE A C 1
ATOM 1479 O O . PHE A 1 188 ? 11.927 -5.117 -19.271 1.00 89.06 188 PHE A O 1
ATOM 1486 N N . ASP A 1 189 ? 12.948 -4.083 -20.973 1.00 85.81 189 ASP A N 1
ATOM 1487 C CA . ASP A 1 189 ? 13.372 -5.283 -21.683 1.00 85.81 189 ASP A CA 1
ATOM 1488 C C . ASP A 1 189 ? 14.313 -6.166 -20.848 1.00 85.81 189 ASP A C 1
ATOM 1490 O O . ASP A 1 189 ? 14.207 -7.391 -20.895 1.00 85.81 189 ASP A O 1
ATOM 1494 N N . GLU A 1 190 ? 15.205 -5.562 -20.059 1.00 89.44 190 GLU A N 1
ATOM 1495 C CA . GLU A 1 190 ? 16.063 -6.258 -19.091 1.00 89.44 190 GLU A CA 1
ATOM 1496 C C . GLU A 1 190 ? 15.226 -7.019 -18.049 1.00 89.44 190 GLU A C 1
ATOM 1498 O O . GLU A 1 190 ? 15.509 -8.175 -17.735 1.00 89.44 190 GLU A O 1
ATOM 1503 N N . LEU A 1 191 ? 14.180 -6.378 -17.519 1.00 89.25 191 LEU A N 1
ATOM 1504 C CA . LEU A 1 191 ? 13.348 -6.924 -16.445 1.00 89.25 191 LEU A CA 1
ATOM 1505 C C . LEU A 1 191 ? 12.390 -8.023 -16.916 1.00 89.25 191 LEU A C 1
ATOM 1507 O O . LEU A 1 191 ? 12.136 -8.970 -16.163 1.00 89.25 191 LEU A O 1
ATOM 1511 N N . ILE A 1 192 ? 11.880 -7.894 -18.140 1.00 85.50 192 ILE A N 1
ATOM 1512 C CA . ILE A 1 192 ? 10.982 -8.862 -18.783 1.00 85.50 192 ILE A CA 1
ATOM 1513 C C . ILE A 1 192 ? 11.764 -10.044 -19.381 1.00 85.50 192 ILE A C 1
ATOM 1515 O O . ILE A 1 192 ? 11.293 -11.174 -19.373 1.00 85.50 192 ILE A O 1
ATOM 1519 N N . GLY A 1 193 ? 13.006 -9.833 -19.818 1.00 78.12 193 GLY A N 1
ATOM 1520 C CA . GLY A 1 193 ? 13.812 -10.878 -20.446 1.00 78.12 193 GLY A CA 1
ATOM 1521 C C . GLY A 1 193 ? 13.441 -11.124 -21.916 1.00 78.12 193 GLY A C 1
ATOM 1522 O O . GLY A 1 193 ? 12.398 -10.710 -22.418 1.00 78.12 193 GLY A O 1
ATOM 1523 N N . ARG A 1 194 ? 14.346 -11.781 -22.656 1.00 56.84 194 ARG A N 1
ATOM 1524 C CA . ARG A 1 194 ? 14.224 -11.972 -24.118 1.00 56.84 194 ARG A CA 1
ATOM 1525 C C . ARG A 1 194 ? 13.128 -12.962 -24.543 1.00 56.84 194 ARG A C 1
ATOM 1527 O O . ARG A 1 194 ? 12.718 -12.911 -25.693 1.00 56.84 194 ARG A O 1
ATOM 1534 N N . ALA A 1 195 ? 12.667 -13.838 -23.650 1.00 49.84 195 ALA A N 1
ATOM 1535 C CA . ALA A 1 195 ? 11.772 -14.953 -23.984 1.00 49.84 195 ALA A CA 1
ATOM 1536 C C . ALA A 1 195 ? 10.299 -14.555 -24.212 1.00 49.84 195 ALA A C 1
ATOM 1538 O O . ALA A 1 195 ? 9.513 -15.381 -24.660 1.00 49.84 195 ALA A O 1
ATOM 1539 N N . GLU A 1 196 ? 9.919 -13.309 -23.918 1.00 52.94 196 GLU A N 1
ATOM 1540 C CA . GLU A 1 196 ? 8.507 -12.894 -23.861 1.00 52.94 196 GLU A CA 1
ATOM 1541 C C . GLU A 1 196 ? 8.119 -11.887 -24.958 1.00 52.94 196 GLU A C 1
ATOM 1543 O O . GLU A 1 196 ? 7.025 -11.315 -24.940 1.00 52.94 196 GLU A O 1
ATOM 1548 N N . LYS A 1 197 ? 9.018 -11.646 -25.921 1.00 53.72 197 LYS A N 1
ATOM 1549 C CA . LYS A 1 197 ? 8.803 -10.707 -27.025 1.00 53.72 197 LYS A CA 1
ATOM 1550 C C . LYS A 1 197 ? 8.416 -11.444 -28.303 1.00 53.72 197 LYS A C 1
ATOM 1552 O O . LYS A 1 197 ? 9.243 -12.142 -28.875 1.00 53.72 197 LYS A O 1
ATOM 1557 N N . ASN A 1 198 ? 7.216 -11.168 -28.808 1.00 50.56 198 ASN A N 1
ATOM 1558 C CA . ASN A 1 198 ? 6.978 -11.187 -30.251 1.00 50.56 198 ASN A CA 1
ATOM 1559 C C . ASN A 1 198 ? 7.227 -9.765 -30.760 1.00 50.56 198 ASN A C 1
ATOM 1561 O O . ASN A 1 198 ? 6.749 -8.808 -30.152 1.00 50.56 198 ASN A O 1
ATOM 1565 N N . GLU A 1 199 ? 7.981 -9.622 -31.850 1.00 46.91 199 GLU A N 1
ATOM 1566 C CA . GLU A 1 199 ? 8.594 -8.367 -32.327 1.00 46.91 199 GLU A CA 1
ATOM 1567 C C . GLU A 1 199 ? 7.613 -7.203 -32.590 1.00 46.91 199 GLU A C 1
ATOM 1569 O O . GLU A 1 199 ? 8.045 -6.060 -32.747 1.00 46.91 199 GLU A O 1
ATOM 1574 N N . HIS A 1 200 ? 6.298 -7.449 -32.547 1.00 45.09 200 HIS A N 1
ATOM 1575 C CA . HIS A 1 200 ? 5.257 -6.463 -32.844 1.00 45.09 200 HIS A CA 1
ATOM 1576 C C . HIS A 1 200 ? 4.054 -6.437 -31.880 1.00 45.09 200 HIS A C 1
ATOM 1578 O O . HIS A 1 200 ? 3.110 -5.690 -32.131 1.00 45.09 200 HIS A O 1
ATOM 1584 N N . GLU A 1 201 ? 4.056 -7.183 -30.766 1.00 50.72 201 GLU A N 1
ATOM 1585 C CA . GLU A 1 201 ? 2.915 -7.211 -29.832 1.00 50.72 201 GLU A CA 1
ATOM 1586 C C . GLU A 1 201 ? 3.278 -6.792 -28.403 1.00 50.72 201 GLU A C 1
ATOM 1588 O O . GLU A 1 201 ? 4.350 -7.085 -27.877 1.00 50.72 201 GLU A O 1
ATOM 1593 N N . SER A 1 202 ? 2.338 -6.109 -27.747 1.00 57.28 202 SER A N 1
ATOM 1594 C CA . SER A 1 202 ? 2.378 -5.851 -26.309 1.00 57.28 202 SER A CA 1
ATOM 1595 C C . SER A 1 202 ? 2.493 -7.165 -25.525 1.00 57.28 202 SER A C 1
ATOM 1597 O O . SER A 1 202 ? 1.880 -8.165 -25.895 1.00 57.28 202 SER A O 1
ATOM 1599 N N . VAL A 1 203 ? 3.267 -7.170 -24.430 1.00 64.19 203 VAL A N 1
ATOM 1600 C CA . VAL A 1 203 ? 3.454 -8.359 -23.576 1.00 64.19 203 VAL A CA 1
ATOM 1601 C C . VAL A 1 203 ? 2.086 -8.873 -23.108 1.00 64.19 203 VAL A C 1
ATOM 1603 O O . VAL A 1 203 ? 1.391 -8.210 -22.331 1.00 64.19 203 VAL A O 1
ATOM 1606 N N . LYS A 1 204 ? 1.674 -10.044 -23.609 1.00 66.12 204 LYS A N 1
ATOM 1607 C CA . LYS A 1 204 ? 0.404 -10.688 -23.249 1.00 66.12 204 LYS A CA 1
ATOM 1608 C C . LYS A 1 204 ? 0.604 -11.565 -22.016 1.00 66.12 204 LYS A C 1
ATOM 1610 O O . LYS A 1 204 ? 1.583 -12.293 -21.922 1.00 66.12 204 LYS A O 1
ATOM 1615 N N . LEU A 1 205 ? -0.364 -11.554 -21.095 1.00 65.31 205 LEU A N 1
ATOM 1616 C CA . LEU A 1 205 ? -0.274 -12.290 -19.822 1.00 65.31 205 LEU A CA 1
ATOM 1617 C C . LEU A 1 205 ? -0.006 -13.795 -19.998 1.00 65.31 205 LEU A C 1
ATOM 1619 O O . LEU A 1 205 ? 0.672 -14.385 -19.171 1.00 65.31 205 LEU A O 1
ATOM 1623 N N . HIS A 1 206 ? -0.537 -14.412 -21.059 1.00 65.62 206 HIS A N 1
ATOM 1624 C CA . HIS A 1 206 ? -0.362 -15.843 -21.330 1.00 65.62 206 HIS A CA 1
ATOM 1625 C C . HIS A 1 206 ? 1.025 -16.207 -21.877 1.00 65.62 206 HIS A C 1
ATOM 1627 O O . HIS A 1 206 ? 1.340 -17.389 -21.953 1.00 65.62 206 HIS A O 1
ATOM 1633 N N . HIS A 1 207 ? 1.842 -15.218 -22.249 1.00 74.38 207 HIS A N 1
ATOM 1634 C CA . HIS A 1 207 ? 3.250 -15.425 -22.582 1.00 74.38 207 HIS A CA 1
ATOM 1635 C C . HIS A 1 207 ? 4.157 -15.325 -21.350 1.00 74.38 207 HIS A C 1
ATOM 1637 O O . HIS A 1 207 ? 5.329 -15.673 -21.446 1.00 74.38 207 HIS A O 1
ATOM 1643 N N . LEU A 1 208 ? 3.634 -14.868 -20.203 1.00 80.44 208 LEU A N 1
ATOM 1644 C CA . LEU A 1 208 ? 4.415 -14.830 -18.973 1.00 80.44 208 LEU A CA 1
ATOM 1645 C C . LEU A 1 208 ? 4.574 -16.241 -18.397 1.00 80.44 208 LEU A C 1
ATOM 1647 O O . LEU A 1 208 ? 3.600 -17.005 -18.374 1.00 80.44 208 LEU A O 1
ATOM 1651 N N . PRO A 1 209 ? 5.745 -16.560 -17.831 1.00 87.25 209 PRO A N 1
ATOM 1652 C CA . PRO A 1 209 ? 5.946 -17.788 -17.093 1.00 87.25 209 PRO A CA 1
ATOM 1653 C C . PRO A 1 209 ? 4.895 -17.955 -15.977 1.00 87.25 209 PRO A C 1
ATOM 1655 O O . PRO A 1 209 ? 4.599 -16.993 -15.249 1.00 87.25 209 PRO A O 1
ATOM 1658 N N . PRO A 1 210 ? 4.307 -19.154 -15.799 1.00 87.62 210 PRO A N 1
ATOM 1659 C CA . PRO A 1 210 ? 3.267 -19.386 -14.796 1.00 87.62 210 PRO A CA 1
ATOM 1660 C C . PRO A 1 210 ? 3.683 -18.981 -13.377 1.00 87.62 210 PRO A C 1
ATOM 1662 O O . PRO A 1 210 ? 2.864 -18.509 -12.587 1.00 87.62 210 PRO A O 1
ATOM 1665 N N . GLU A 1 211 ? 4.965 -19.103 -13.041 1.00 91.00 211 GLU A N 1
ATOM 1666 C CA . GLU A 1 211 ? 5.499 -18.746 -11.735 1.00 91.00 211 GLU A CA 1
ATOM 1667 C C . GLU A 1 211 ? 5.479 -17.240 -11.451 1.00 91.00 211 GLU A C 1
ATOM 1669 O O . GLU A 1 211 ? 5.446 -16.867 -10.278 1.00 91.00 211 GLU A O 1
ATOM 1674 N N . TRP A 1 212 ? 5.408 -16.389 -12.481 1.00 92.12 212 TRP A N 1
ATOM 1675 C CA . TRP A 1 212 ? 5.262 -14.935 -12.338 1.00 92.12 212 TRP A CA 1
ATOM 1676 C C . TRP A 1 212 ? 3.827 -14.534 -12.001 1.00 92.12 212 TRP A C 1
ATOM 1678 O O . TRP A 1 212 ? 3.615 -13.468 -11.426 1.00 92.12 212 TRP A O 1
ATOM 1688 N N . THR A 1 213 ? 2.852 -15.383 -12.332 1.00 91.38 213 THR A N 1
ATOM 1689 C CA . THR A 1 213 ? 1.416 -15.093 -12.201 1.00 91.38 213 THR A CA 1
ATOM 1690 C C . THR A 1 213 ? 0.717 -15.958 -11.144 1.00 91.38 213 THR A C 1
ATOM 1692 O O . THR A 1 213 ? -0.466 -15.756 -10.868 1.00 91.38 213 THR A O 1
ATOM 1695 N N . ARG A 1 214 ? 1.430 -16.908 -10.515 1.00 92.56 214 ARG A N 1
ATOM 1696 C CA . ARG A 1 214 ? 0.867 -17.946 -9.623 1.00 92.56 214 ARG A CA 1
ATOM 1697 C C . ARG A 1 214 ? 0.017 -17.430 -8.457 1.00 92.56 214 ARG A C 1
ATOM 1699 O O . ARG A 1 214 ? -0.865 -18.148 -7.998 1.00 92.56 214 ARG A O 1
ATOM 1706 N N . ASN A 1 215 ? 0.273 -16.211 -7.981 1.00 92.62 215 ASN A N 1
ATOM 1707 C CA . ASN A 1 215 ? -0.448 -15.587 -6.870 1.00 92.62 215 ASN A CA 1
ATOM 1708 C C . ASN A 1 215 ? -1.360 -14.432 -7.316 1.00 92.62 215 ASN A C 1
ATOM 1710 O O . ASN A 1 215 ? -2.002 -13.791 -6.480 1.00 92.62 215 ASN A O 1
ATOM 1714 N N . VAL A 1 216 ? -1.460 -14.169 -8.622 1.00 86.06 216 VAL A N 1
ATOM 1715 C CA . VAL A 1 216 ? -2.406 -13.195 -9.169 1.00 86.06 216 VAL A CA 1
ATOM 1716 C C . VAL A 1 216 ? -3.819 -13.745 -9.017 1.00 86.06 216 VAL A C 1
ATOM 1718 O O . VAL A 1 216 ? -4.149 -14.842 -9.475 1.00 86.06 216 VAL A O 1
ATOM 1721 N N . ARG A 1 217 ? -4.697 -12.965 -8.385 1.00 79.31 217 ARG A N 1
ATOM 1722 C CA . ARG A 1 217 ? -6.107 -13.336 -8.253 1.00 79.31 217 ARG A CA 1
ATOM 1723 C C . ARG A 1 217 ? -6.754 -13.388 -9.636 1.00 79.31 217 ARG A C 1
ATOM 1725 O O . ARG A 1 217 ? -6.954 -12.353 -10.270 1.00 79.31 217 ARG A O 1
ATOM 1732 N N . LYS A 1 218 ? -7.139 -14.586 -10.084 1.00 64.69 218 LYS A N 1
ATOM 1733 C CA . LYS A 1 218 ? -7.993 -14.754 -11.267 1.00 64.69 218 LYS A CA 1
ATOM 1734 C C . LYS A 1 218 ? -9.321 -14.044 -10.989 1.00 64.69 218 LYS A C 1
ATOM 1736 O O . LYS A 1 218 ? -10.027 -14.411 -10.050 1.00 64.69 218 LYS A O 1
ATOM 1741 N N . ARG A 1 219 ? -9.639 -12.994 -11.752 1.00 50.91 219 ARG A N 1
ATOM 1742 C CA . ARG A 1 219 ? -10.981 -12.394 -11.720 1.00 50.91 219 ARG A CA 1
ATOM 1743 C C . ARG A 1 219 ? 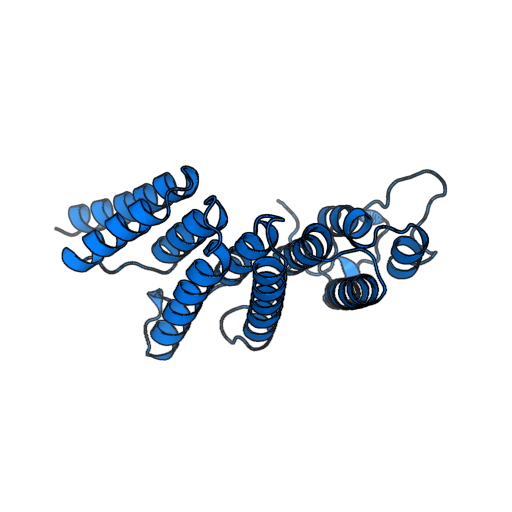-11.958 -13.474 -12.202 1.00 50.91 219 ARG A C 1
ATOM 1745 O O . ARG A 1 219 ? -11.768 -13.982 -13.302 1.00 50.91 219 ARG A O 1
ATOM 1752 N N . ARG A 1 220 ? -12.889 -13.877 -11.331 1.00 33.84 220 ARG A N 1
ATOM 1753 C CA . ARG A 1 220 ? -14.073 -14.653 -11.721 1.00 33.84 220 ARG A CA 1
ATOM 1754 C C . ARG A 1 220 ? -15.015 -13.760 -12.512 1.00 33.84 220 ARG A C 1
ATOM 1756 O O . ARG A 1 220 ? -15.038 -12.548 -12.190 1.00 33.84 220 ARG A O 1
#

InterPro domains:
  IPR002885 Pentatricopeptide repeat [PF01535] (89-101)
  IPR002885 Pentatricopeptide repeat [PF13041] (14-53)
  IPR002885 Pentatricopeptide repeat [PS51375] (8-42)
  IPR002885 Pentatricopeptide repeat [TIGR00756] (13-44)
  IPR011990 Tetratricopeptide-like helical domain superfamily [G3DSA:1.25.40.10] (8-213)
  IPR051222 Pentatricopeptide/CCM1 RNA-binding [PTHR47942] (13-177)